Protein AF-0000000087752572 (afdb_homodimer)

Organism: NCBI:txid74557

Sequence (326 aa):
MGIEWETKTLSALSSIDAYKILQLRSTVFILEQNSVVLDPDGLDMLVSCLHIVGRNDQTRDVVAYARILGPGTKGKDQRVPLIGRVVVAKSARGTGLGRQVMKEAISACTHVYPGIGCQLGAQAYLEKFYNSLGFVRLAGTEPYDEHGIPHIDMKREDKKVTPMGIEWETKTLSALSSIDAYKILQLRSTVFILEQNSVVLDPDGLDMLVSCLHIVGRNDQTRDVVAYARILGPGTKGKDQRVPLIGRVVVAKSARGTGLGRQVMKEAISACTHVYPGIGCQLGAQAYLEKFYNSLGFVRLAGTEPYDEHGIPHIDMKREDKKVTP

Nearest PDB structures (foldseek):
  5z6n-assembly1_B  TM=9.516E-01  e=3.593E-16  Escherichia coli K-12
  1xeb-assembly1_A  TM=9.612E-01  e=3.384E-15  Pseudomonas aeruginosa
  1kuy-assembly1_A  TM=7.340E-01  e=4.898E-06  Ovis aries
  1qsm-assembly1_D  TM=6.973E-01  e=5.534E-05  Saccharomyces cerevisiae
  1b6b-assembly2_B  TM=6.115E-01  e=3.407E-05  Ovis aries

InterPro domains:
  IPR000182 GNAT domain [PF13673] (67-156)
  IPR000182 GNAT domain [PS51186] (8-159)
  IPR016181 Acyl-CoA N-acyltransferase [SSF55729] (3-157)

pLDDT: mean 94.54, std 8.34, range [42.75, 98.94]

Secondary structure (DSSP, 8-state):
--EEEEEE-GGGS-HHHHHHHHHHHIIIIIIITT----SS-SGGGSTTEEEEEEEETTT--EEEEEEEE-TTSS-TT--S-EEEEEEE-GGGTTTTHHHHHHHHHHHHHHHHSTTS-EEEEEEGGGHHHHHTTT-EEPTTPPPEEETTEEEEEEEE-------/--EEEEEE-GGGS-HHHHHHHHHHHIIIIIIITT----SS-SGGGSTTEEEEEEEETTT--EEEEEEEE-TTTT-TT--S-EEEEEEE-GGGTTTTHHHHHHHHHHHHHHHHSTTS-EEEEEEGGGHHHHHTTT-EEPTTPPPEEETTEEEEEEEE-------

Solvent-accessible surface area (backbone atoms only — not comparable to full-atom values): 17978 Å² total; per-residue (Å²): 140,55,72,45,77,46,76,39,38,44,77,75,36,50,17,57,53,45,46,42,52,52,29,51,47,37,47,44,58,20,46,71,61,66,34,70,61,65,78,71,70,66,58,62,70,36,85,55,17,36,38,36,40,28,20,33,64,85,80,64,43,67,39,33,35,33,35,35,38,30,55,42,67,92,32,85,83,36,77,40,30,33,49,41,78,70,46,61,36,79,92,50,57,94,69,57,49,66,59,51,52,48,50,53,47,51,50,48,39,46,70,77,40,64,81,61,21,37,31,33,75,37,52,53,91,46,47,68,61,44,38,76,71,57,30,39,71,46,83,94,63,67,71,42,76,54,95,87,38,54,26,33,53,28,35,28,75,50,79,77,77,70,129,140,54,74,46,77,48,77,37,38,42,77,76,37,50,16,58,52,45,45,44,51,50,30,50,47,37,47,45,58,20,48,72,60,68,34,72,62,68,78,71,70,66,58,60,71,36,86,57,16,38,38,38,40,29,21,33,66,85,80,63,42,66,38,32,34,33,35,34,37,31,55,43,67,91,33,86,82,36,77,40,30,34,47,41,78,68,47,60,35,76,93,49,58,93,70,55,49,66,60,50,49,49,50,53,48,50,51,47,39,45,71,77,42,65,79,61,22,36,31,33,75,37,51,52,92,47,48,66,64,44,38,75,72,57,31,41,72,45,83,94,62,65,73,41,76,55,95,88,38,54,24,33,54,28,35,28,76,49,79,77,79,70,130

Foldseek 3Di:
DDKDKDKDQPVPDDPVVVVLLVVQLCCVVCPVVVFDDDPPPVLSNDRQKMKIFIADPPVRHTFWIKIWRAAQSVHPPRGAIEIDSTGGHPVCPPVCVSVVSVVVVQVVRCVVPNFAWYKYKAQPVCQVVVVVVQKDFDPPWDWDDDRNTTITMITHGHPPPPD/DDKDKDKDQPVPDDPVVVVLLVVQLCCVVCPVVVFDDDPPPVLSNDRQKMKIFIADPPVRHTFWIKIWRAAQSVHPPRGAIEIDSTGGHPVCPPVCVSVVSVVVVQVVRCVVPNFAWYKYKAQPVCQVVVVVVQKDFDPPDDWDDDRNTTITMITHGHPPPPD

Structure (mmCIF, N/CA/C/O backbone):
data_AF-0000000087752572-model_v1
#
loop_
_entity.id
_entity.type
_entity.pdbx_description
1 polymer Acetyltransferase
#
loop_
_atom_site.group_PDB
_atom_site.id
_atom_site.type_symbol
_atom_site.label_atom_id
_atom_site.label_alt_id
_atom_site.label_comp_id
_atom_site.label_asym_id
_atom_site.label_entity_id
_atom_site.label_seq_id
_atom_site.pdbx_PDB_ins_code
_atom_site.Cartn_x
_atom_site.Cartn_y
_atom_site.Cartn_z
_atom_site.occupancy
_atom_site.B_iso_or_equiv
_atom_site.auth_seq_id
_atom_site.auth_comp_id
_atom_site.auth_asym_id
_atom_site.auth_atom_id
_atom_site.pdbx_PDB_model_num
ATOM 1 N N . MET A 1 1 ? -21.188 4.922 16.953 1 70.25 1 MET A N 1
ATOM 2 C CA . MET A 1 1 ? -19.953 4.449 16.344 1 70.25 1 MET A CA 1
ATOM 3 C C . MET A 1 1 ? -18.781 5.375 16.672 1 70.25 1 MET A C 1
ATOM 5 O O . MET A 1 1 ? -18.859 6.582 16.422 1 70.25 1 MET A O 1
ATOM 9 N N . GLY A 1 2 ? -17.844 4.738 17.531 1 91 2 GLY A N 1
ATOM 10 C CA . GLY A 1 2 ? -16.734 5.594 17.969 1 91 2 GLY A CA 1
ATOM 11 C C . GLY A 1 2 ? -15.453 5.344 17.203 1 91 2 GLY A C 1
ATOM 12 O O . GLY A 1 2 ? -15.375 4.418 16.391 1 91 2 GLY A O 1
ATOM 13 N N . ILE A 1 3 ? -14.57 6.289 17.172 1 96.56 3 ILE A N 1
ATOM 14 C CA . ILE A 1 3 ? -13.258 6.191 16.531 1 96.56 3 ILE A CA 1
ATOM 15 C C . ILE A 1 3 ? -12.172 6.055 17.594 1 96.56 3 ILE A C 1
ATOM 17 O O . ILE A 1 3 ? -12.164 6.801 18.578 1 96.56 3 ILE A O 1
ATOM 21 N N . GLU A 1 4 ? -11.383 5.043 17.469 1 97.56 4 GLU A N 1
ATOM 22 C CA . GLU A 1 4 ? -10.164 4.898 18.281 1 97.56 4 GLU A CA 1
ATOM 23 C C . GLU A 1 4 ? -8.953 5.449 17.531 1 97.56 4 GLU A C 1
ATOM 25 O O . GLU A 1 4 ? -8.688 5.062 16.391 1 97.56 4 GLU A O 1
ATOM 30 N N . TRP A 1 5 ? -8.219 6.336 18.219 1 98.06 5 TRP A N 1
ATOM 31 C CA . TRP A 1 5 ? -7.078 6.992 17.594 1 98.06 5 TRP A CA 1
ATOM 32 C C . TRP A 1 5 ? -5.766 6.418 18.109 1 98.06 5 TRP A C 1
ATOM 34 O O . TRP A 1 5 ? -5.633 6.141 19.297 1 98.06 5 TRP A O 1
ATOM 44 N N . GLU A 1 6 ? -4.859 6.242 17.25 1 97.75 6 GLU A N 1
ATOM 45 C CA . GLU A 1 6 ? -3.494 5.859 17.594 1 97.75 6 GLU A CA 1
ATOM 46 C C . GLU A 1 6 ? -2.475 6.645 16.781 1 97.75 6 GLU A C 1
ATOM 48 O O . GLU A 1 6 ? -2.709 6.934 15.602 1 97.75 6 GLU A O 1
ATOM 53 N N . THR A 1 7 ? -1.396 7.031 17.344 1 98.44 7 THR A N 1
ATOM 54 C CA . THR A 1 7 ? -0.241 7.648 16.703 1 98.44 7 THR A CA 1
ATOM 55 C C . THR A 1 7 ? 1.007 6.793 16.906 1 98.44 7 THR A C 1
ATOM 57 O O . THR A 1 7 ? 1.461 6.598 18.031 1 98.44 7 THR A O 1
ATOM 60 N N . LYS A 1 8 ? 1.558 6.262 15.836 1 98.56 8 LYS A N 1
ATOM 61 C CA . LYS A 1 8 ? 2.684 5.336 15.93 1 98.56 8 LYS A CA 1
ATOM 62 C C . LYS A 1 8 ? 3.639 5.52 14.75 1 98.56 8 LYS A C 1
ATOM 64 O O . LYS A 1 8 ? 3.27 6.098 13.727 1 98.56 8 LYS A O 1
ATOM 69 N N . THR A 1 9 ? 4.867 5.07 15.008 1 98.75 9 THR A N 1
ATOM 70 C CA . THR A 1 9 ? 5.715 4.801 13.852 1 98.75 9 THR A CA 1
ATOM 71 C C . THR A 1 9 ? 5.238 3.553 13.109 1 98.75 9 THR A C 1
ATOM 73 O O . THR A 1 9 ? 4.492 2.744 13.664 1 98.75 9 THR A O 1
ATOM 76 N N . LEU A 1 10 ? 5.645 3.426 11.805 1 98.75 10 LEU A N 1
ATOM 77 C CA . LEU A 1 10 ? 5.203 2.271 11.023 1 98.75 10 LEU A CA 1
ATOM 78 C C . LEU A 1 10 ? 5.625 0.97 11.695 1 98.75 10 LEU A C 1
ATOM 80 O O . LEU A 1 10 ? 4.836 0.026 11.781 1 98.75 10 LEU A O 1
ATOM 84 N N . SER A 1 11 ? 6.879 0.888 12.219 1 98.38 11 SER A N 1
ATOM 85 C CA . SER A 1 11 ? 7.41 -0.341 12.797 1 98.38 11 SER A CA 1
ATOM 86 C C . SER A 1 11 ? 6.641 -0.74 14.055 1 98.38 11 SER A C 1
ATOM 88 O O . SER A 1 11 ? 6.715 -1.889 14.492 1 98.38 11 SER A O 1
ATOM 90 N N . ALA A 1 12 ? 5.93 0.181 14.68 1 98.44 12 ALA A N 1
ATOM 91 C CA . ALA A 1 12 ? 5.172 -0.092 15.898 1 98.44 12 ALA A CA 1
ATOM 92 C C . ALA A 1 12 ? 3.744 -0.522 15.57 1 98.44 12 ALA A C 1
ATOM 94 O O . ALA A 1 12 ? 2.973 -0.867 16.469 1 98.44 12 ALA A O 1
ATOM 95 N N . LEU A 1 13 ? 3.361 -0.468 14.336 1 98.25 13 LEU A N 1
ATOM 96 C CA . LEU A 1 13 ? 2.059 -0.954 13.891 1 98.25 13 LEU A CA 1
ATOM 97 C C . LEU A 1 13 ? 2.129 -2.43 13.516 1 98.25 13 LEU A C 1
ATOM 99 O O . LEU A 1 13 ? 3.217 -2.965 13.289 1 98.25 13 LEU A O 1
ATOM 103 N N . SER A 1 14 ? 1.004 -3.082 13.539 1 97.38 14 SER A N 1
ATOM 104 C CA . SER A 1 14 ? 0.946 -4.438 13 1 97.38 14 SER A CA 1
ATOM 105 C C . SER A 1 14 ? 1.02 -4.43 11.477 1 97.38 14 SER A C 1
ATOM 107 O O . SER A 1 14 ? 0.761 -3.404 10.844 1 97.38 14 SER A O 1
ATOM 109 N N . SER A 1 15 ? 1.377 -5.578 10.867 1 98.38 15 SER A N 1
ATOM 110 C CA . SER A 1 15 ? 1.386 -5.703 9.414 1 98.38 15 SER A CA 1
ATOM 111 C C . SER A 1 15 ? -0.006 -5.48 8.828 1 98.38 15 SER A C 1
ATOM 113 O O . SER A 1 15 ? -0.149 -4.887 7.762 1 98.38 15 SER A O 1
ATOM 115 N N . ILE A 1 16 ? -0.996 -5.898 9.555 1 97.75 16 ILE A N 1
ATOM 116 C CA . ILE A 1 16 ? -2.375 -5.723 9.109 1 97.75 16 ILE A CA 1
ATOM 117 C C . ILE A 1 16 ? -2.734 -4.242 9.109 1 97.75 16 ILE A C 1
ATOM 119 O O . ILE A 1 16 ? -3.355 -3.744 8.172 1 97.75 16 ILE A O 1
ATOM 123 N N . ASP A 1 17 ? -2.303 -3.516 10.109 1 97.44 17 ASP A N 1
ATOM 124 C CA . ASP A 1 17 ? -2.543 -2.076 10.156 1 97.44 17 ASP A CA 1
ATOM 125 C C . ASP A 1 17 ? -1.842 -1.366 9 1 97.44 17 ASP A C 1
ATOM 127 O O . ASP A 1 17 ? -2.43 -0.502 8.352 1 97.44 17 ASP A O 1
ATOM 131 N N . ALA A 1 18 ? -0.579 -1.738 8.836 1 98.44 18 ALA A N 1
ATOM 132 C CA . ALA A 1 18 ? 0.167 -1.153 7.727 1 98.44 18 ALA A CA 1
ATOM 133 C C . ALA A 1 18 ? -0.549 -1.39 6.398 1 98.44 18 ALA A C 1
ATOM 135 O O . ALA A 1 18 ? -0.674 -0.474 5.582 1 98.44 18 ALA A O 1
ATOM 136 N N . TYR A 1 19 ? -1.064 -2.574 6.219 1 98.69 19 TYR A N 1
ATOM 137 C CA . TYR A 1 19 ? -1.786 -2.928 5 1 98.69 19 TYR A CA 1
ATOM 138 C C . TYR A 1 19 ? -3.064 -2.109 4.867 1 98.69 19 TYR A C 1
ATOM 140 O O . TYR A 1 19 ? -3.334 -1.536 3.807 1 98.69 19 TYR A O 1
ATOM 148 N N . LYS A 1 20 ? -3.846 -2.008 5.922 1 98.44 20 LYS A N 1
ATOM 149 C CA . LYS A 1 20 ? -5.129 -1.315 5.879 1 98.44 20 LYS A CA 1
ATOM 150 C C . LYS A 1 20 ? -4.941 0.175 5.609 1 98.44 20 LYS A C 1
ATOM 152 O O . LYS A 1 20 ? -5.758 0.795 4.926 1 98.44 20 LYS A O 1
ATOM 157 N N . ILE A 1 21 ? -3.891 0.72 6.172 1 98.69 21 ILE A N 1
ATOM 158 C CA . ILE A 1 21 ? -3.566 2.121 5.93 1 98.69 21 ILE A CA 1
ATOM 159 C C . ILE A 1 21 ? -3.285 2.34 4.445 1 98.69 21 ILE A C 1
ATOM 161 O O . ILE A 1 21 ? -3.863 3.236 3.824 1 98.69 21 ILE A O 1
ATOM 165 N N . LEU A 1 22 ? -2.451 1.496 3.879 1 98.81 22 LEU A N 1
ATOM 166 C CA . LEU A 1 22 ? -2.084 1.649 2.475 1 98.81 22 LEU A CA 1
ATOM 167 C C . LEU A 1 22 ? -3.264 1.323 1.564 1 98.81 22 LEU A C 1
ATOM 169 O O . LEU A 1 22 ? -3.41 1.918 0.494 1 98.81 22 LEU A O 1
ATOM 173 N N . GLN A 1 23 ? -4.129 0.4 2.002 1 98.62 23 GLN A N 1
ATOM 174 C CA . GLN A 1 23 ? -5.352 0.105 1.257 1 98.62 23 GLN A CA 1
ATOM 175 C C . GLN A 1 23 ? -6.266 1.325 1.194 1 98.62 23 GLN A C 1
ATOM 177 O O . GLN A 1 23 ? -6.777 1.669 0.128 1 98.62 23 GLN A O 1
ATOM 182 N N . LEU A 1 24 ? -6.473 1.973 2.316 1 98.69 24 LEU A N 1
ATOM 183 C CA . LEU A 1 24 ? -7.293 3.176 2.355 1 98.69 24 LEU A CA 1
ATOM 184 C C . LEU A 1 24 ? -6.699 4.273 1.479 1 98.69 24 LEU A C 1
ATOM 186 O O . LEU A 1 24 ? -7.414 4.906 0.699 1 98.69 24 LEU A O 1
ATOM 190 N N . ARG A 1 25 ? -5.375 4.508 1.601 1 98.69 25 ARG A N 1
ATOM 191 C CA . ARG A 1 25 ? -4.703 5.52 0.795 1 98.69 25 ARG A CA 1
ATOM 192 C C . ARG A 1 25 ? -4.824 5.207 -0.693 1 98.69 25 ARG A C 1
ATOM 194 O O . ARG A 1 25 ? -5.113 6.098 -1.497 1 98.69 25 ARG A O 1
ATOM 201 N N . SER A 1 26 ? -4.621 3.965 -1.059 1 98.44 26 SER A N 1
ATOM 202 C CA . SER A 1 26 ? -4.742 3.572 -2.459 1 98.44 26 SER A CA 1
ATOM 203 C C . SER A 1 26 ? -6.16 3.789 -2.973 1 98.44 26 SER A C 1
ATOM 205 O O . SER A 1 26 ? -6.355 4.227 -4.109 1 98.44 26 SER A O 1
ATOM 207 N N . THR A 1 27 ? -7.141 3.449 -2.188 1 98.31 27 THR A N 1
ATOM 208 C CA . THR A 1 27 ? -8.539 3.637 -2.562 1 98.31 27 THR A CA 1
ATOM 209 C C . THR A 1 27 ? -8.812 5.094 -2.914 1 98.31 27 THR A C 1
ATOM 211 O O . THR A 1 27 ? -9.5 5.383 -3.898 1 98.31 27 THR A O 1
ATOM 214 N N . VAL A 1 28 ? -8.25 5.98 -2.189 1 97.06 28 VAL A N 1
ATOM 215 C CA . VAL A 1 28 ? -8.57 7.391 -2.346 1 97.06 28 VAL A CA 1
ATOM 216 C C . VAL A 1 28 ? -7.602 8.039 -3.334 1 97.06 28 VAL A C 1
ATOM 218 O O . VAL A 1 28 ? -8.023 8.617 -4.34 1 97.06 28 VAL A O 1
ATOM 221 N N . PHE A 1 29 ? -6.277 7.883 -3.127 1 95.62 29 PHE A N 1
ATOM 222 C CA . PHE A 1 29 ? -5.285 8.625 -3.891 1 95.62 29 PHE A CA 1
ATOM 223 C C . PHE A 1 29 ? -5.109 8.031 -5.281 1 95.62 29 PHE A C 1
ATOM 225 O O . PHE A 1 29 ? -4.781 8.742 -6.23 1 95.62 29 PHE A O 1
ATOM 232 N N . ILE A 1 30 ? -5.34 6.734 -5.43 1 96.5 30 ILE A N 1
ATOM 233 C CA . ILE A 1 30 ? -5.16 6.094 -6.73 1 96.5 30 ILE A CA 1
ATOM 234 C C . ILE A 1 30 ? -6.512 5.969 -7.434 1 96.5 30 ILE A C 1
ATOM 236 O O . ILE A 1 30 ? -6.73 6.574 -8.484 1 96.5 30 ILE A O 1
ATOM 240 N N . LEU A 1 31 ? -7.465 5.324 -6.812 1 96.12 31 LEU A N 1
ATOM 241 C CA . LEU A 1 31 ? -8.711 4.988 -7.492 1 96.12 31 LEU A CA 1
ATOM 242 C C . LEU A 1 31 ? -9.625 6.211 -7.586 1 96.12 31 LEU A C 1
ATOM 244 O O . LEU A 1 31 ? -9.938 6.664 -8.688 1 96.12 31 LEU A O 1
ATOM 248 N N . GLU A 1 32 ? -10.016 6.734 -6.449 1 95.25 32 GLU A N 1
ATOM 249 C CA . GLU A 1 32 ? -10.984 7.828 -6.438 1 95.25 32 GLU A CA 1
ATOM 250 C C . GLU A 1 32 ? -10.43 9.055 -7.152 1 95.25 32 GLU A C 1
ATOM 252 O O . GLU A 1 32 ? -11.164 9.734 -7.879 1 95.25 32 GLU A O 1
ATOM 257 N N . GLN A 1 33 ? -9.18 9.367 -7.027 1 91.94 33 GLN A N 1
ATOM 258 C CA . GLN A 1 33 ? -8.578 10.562 -7.613 1 91.94 33 GLN A CA 1
ATOM 259 C C . GLN A 1 33 ? -8.023 10.273 -9.008 1 91.94 33 GLN A C 1
ATOM 261 O O . GLN A 1 33 ? -7.5 11.164 -9.672 1 91.94 33 GLN A O 1
ATOM 266 N N . ASN A 1 34 ? -8.141 9.008 -9.438 1 92.81 34 ASN A N 1
ATOM 267 C CA . ASN A 1 34 ? -7.695 8.602 -10.766 1 92.81 34 ASN A CA 1
ATOM 268 C C . ASN A 1 34 ? -6.285 9.102 -11.062 1 92.81 34 ASN A C 1
ATOM 270 O O . ASN A 1 34 ? -6.059 9.766 -12.07 1 92.81 34 ASN A O 1
ATOM 274 N N . SER A 1 35 ? -5.348 8.734 -10.195 1 92.94 35 SER A N 1
ATOM 275 C CA . SER A 1 35 ? -3.986 9.25 -10.273 1 92.94 35 SER A CA 1
ATOM 276 C C . SER A 1 35 ? -2.967 8.109 -10.289 1 92.94 35 SER A C 1
ATOM 278 O O . SER A 1 35 ? -3.121 7.121 -9.57 1 92.94 35 SER A O 1
ATOM 280 N N . VAL A 1 36 ? -1.957 8.258 -11.133 1 94.75 36 VAL A N 1
ATOM 281 C CA . VAL A 1 36 ? -0.812 7.355 -11.188 1 94.75 36 VAL A CA 1
ATOM 282 C C . VAL A 1 36 ? 0.366 7.965 -10.43 1 94.75 36 VAL A C 1
ATOM 284 O O . VAL A 1 36 ? 1.104 8.789 -10.977 1 94.75 36 VAL A O 1
ATOM 287 N N . VAL A 1 37 ? 0.503 7.57 -9.203 1 94.75 37 VAL A N 1
ATOM 288 C CA . VAL A 1 37 ? 1.557 8.094 -8.336 1 94.75 37 VAL A CA 1
ATOM 289 C C . VAL A 1 37 ? 2.059 6.984 -7.41 1 94.75 37 VAL A C 1
ATOM 291 O O . VAL A 1 37 ? 1.343 6.016 -7.145 1 94.75 37 VAL A O 1
ATOM 294 N N . LEU A 1 38 ? 3.266 7.098 -6.992 1 96.88 38 LEU A N 1
ATOM 295 C CA . LEU A 1 38 ? 3.795 6.199 -5.969 1 96.88 38 LEU A CA 1
ATOM 296 C C . LEU A 1 38 ? 3.455 6.703 -4.57 1 96.88 38 LEU A C 1
ATOM 298 O O . LEU A 1 38 ? 4.27 7.371 -3.932 1 96.88 38 LEU A O 1
ATOM 302 N N . ASP A 1 39 ? 2.352 6.266 -4.074 1 97.19 39 ASP A N 1
ATOM 303 C CA . ASP A 1 39 ? 1.93 6.699 -2.746 1 97.19 39 ASP A CA 1
ATOM 304 C C . ASP A 1 39 ? 2.865 6.16 -1.667 1 97.19 39 ASP A C 1
ATOM 306 O O . ASP A 1 39 ? 3.35 6.914 -0.822 1 97.19 39 ASP A O 1
ATOM 310 N N . PRO A 1 40 ? 3.127 4.812 -1.57 1 98.25 40 PRO A N 1
ATOM 311 C CA . PRO A 1 40 ? 4.172 4.387 -0.637 1 98.25 40 PRO A CA 1
ATOM 312 C C . PRO A 1 40 ? 5.566 4.836 -1.068 1 98.25 40 PRO A C 1
ATOM 314 O O . PRO A 1 40 ? 6.324 4.043 -1.638 1 98.25 40 PRO A O 1
ATOM 317 N N . ASP A 1 41 ? 5.969 5.977 -0.721 1 97.56 41 ASP A N 1
ATOM 318 C CA . ASP A 1 41 ? 7.133 6.676 -1.257 1 97.56 41 ASP A CA 1
ATOM 319 C C . ASP A 1 41 ? 8.391 6.34 -0.458 1 97.56 41 ASP A C 1
ATOM 321 O O . ASP A 1 41 ? 9.461 6.891 -0.718 1 97.56 41 ASP A O 1
ATOM 325 N N . GLY A 1 42 ? 8.305 5.531 0.476 1 97.75 42 GLY A N 1
ATOM 326 C CA . GLY A 1 42 ? 9.453 5.086 1.254 1 97.75 42 GLY A CA 1
ATOM 327 C C . GLY A 1 42 ? 9.617 5.844 2.557 1 97.75 42 GLY A C 1
ATOM 328 O O . GLY A 1 42 ? 10.312 5.383 3.465 1 97.75 42 GLY A O 1
ATOM 329 N N . LEU A 1 43 ? 8.992 6.996 2.693 1 98.19 43 LEU A N 1
ATOM 330 C CA . LEU A 1 43 ? 9.195 7.848 3.863 1 98.19 43 LEU A CA 1
ATOM 331 C C . LEU A 1 43 ? 8.406 7.316 5.062 1 98.19 43 LEU A C 1
ATOM 333 O O . LEU A 1 43 ? 8.742 7.625 6.207 1 98.19 43 LEU A O 1
ATOM 337 N N . ASP A 1 44 ? 7.387 6.488 4.824 1 98.69 44 ASP A N 1
ATOM 338 C CA . ASP A 1 44 ? 6.531 5.957 5.883 1 98.69 44 ASP A CA 1
ATOM 339 C C . ASP A 1 44 ? 7.34 5.145 6.887 1 98.69 44 ASP A C 1
ATOM 341 O O . ASP A 1 44 ? 6.945 5.008 8.047 1 98.69 44 ASP A O 1
ATOM 345 N N . MET A 1 45 ? 8.422 4.582 6.43 1 98.06 45 MET A N 1
ATOM 346 C CA . MET A 1 45 ? 9.156 3.631 7.258 1 98.06 45 MET A CA 1
ATOM 347 C C . MET A 1 45 ? 10.133 4.352 8.188 1 98.06 45 MET A C 1
ATOM 349 O O . MET A 1 45 ? 10.711 3.736 9.086 1 98.06 45 MET A O 1
ATOM 353 N N . LEU A 1 46 ? 10.336 5.605 7.965 1 97.81 46 LEU A N 1
ATOM 354 C CA . LEU A 1 46 ? 11.297 6.359 8.758 1 97.81 46 LEU A CA 1
ATOM 355 C C . LEU A 1 46 ? 10.781 6.582 10.18 1 97.81 46 LEU A C 1
ATOM 357 O O . LEU A 1 46 ? 9.578 6.758 10.383 1 97.81 46 LEU A O 1
ATOM 361 N N . VAL A 1 47 ? 11.711 6.664 11.148 1 96.62 47 VAL A N 1
ATOM 362 C CA . VAL A 1 47 ? 11.352 6.887 12.547 1 96.62 47 VAL A CA 1
ATOM 363 C C . VAL A 1 47 ? 10.82 8.305 12.727 1 96.62 47 VAL A C 1
ATOM 365 O O . VAL A 1 47 ? 10.109 8.586 13.695 1 96.62 47 VAL A O 1
ATOM 368 N N . SER A 1 48 ? 11.156 9.227 11.797 1 97.31 48 SER A N 1
ATOM 369 C CA . SER A 1 48 ? 10.688 10.609 11.844 1 97.31 48 SER A CA 1
ATOM 370 C C . SER A 1 48 ? 9.266 10.734 11.297 1 97.31 48 SER A C 1
ATOM 372 O O . SER A 1 48 ? 8.68 11.812 11.336 1 97.31 48 SER A O 1
ATOM 374 N N . CYS A 1 49 ? 8.742 9.641 10.82 1 98.69 49 CYS A N 1
ATOM 375 C CA . CYS A 1 49 ? 7.391 9.625 10.281 1 98.69 49 CYS A CA 1
ATOM 376 C C . CYS A 1 49 ? 6.406 9.047 11.289 1 98.69 49 CYS A C 1
ATOM 378 O O . CYS A 1 49 ? 6.602 7.941 11.789 1 98.69 49 CYS A O 1
ATOM 380 N N . LEU A 1 50 ? 5.391 9.812 11.578 1 98.81 50 LEU A N 1
ATOM 381 C CA . LEU A 1 50 ? 4.32 9.344 12.453 1 98.81 50 LEU A CA 1
ATOM 382 C C . LEU A 1 50 ? 3.039 9.102 11.664 1 98.81 50 LEU A C 1
ATOM 384 O O . LEU A 1 50 ? 2.725 9.859 10.742 1 98.81 50 LEU A O 1
ATOM 388 N N . HIS A 1 51 ? 2.371 8.117 12.008 1 98.94 51 HIS A N 1
ATOM 389 C CA . HIS A 1 51 ? 1.103 7.738 11.391 1 98.94 51 HIS A CA 1
ATOM 390 C C . HIS A 1 51 ? -0.058 7.93 12.367 1 98.94 51 HIS A C 1
ATOM 392 O O . HIS A 1 51 ? -0.082 7.316 13.438 1 98.94 51 HIS A O 1
ATOM 398 N N . ILE A 1 52 ? -0.955 8.805 12.039 1 98.88 52 ILE A N 1
ATOM 399 C CA . ILE A 1 52 ? -2.201 9.008 12.773 1 98.88 52 ILE A CA 1
ATOM 400 C C . ILE A 1 52 ? -3.285 8.094 12.195 1 98.88 52 ILE A C 1
ATOM 402 O O . ILE A 1 52 ? -3.695 8.25 11.047 1 98.88 52 ILE A O 1
ATOM 406 N N . VAL A 1 53 ? -3.762 7.188 13.023 1 98.81 53 VAL A N 1
ATOM 407 C CA . VAL A 1 53 ? -4.688 6.176 12.531 1 98.81 53 VAL A CA 1
ATOM 408 C C . VAL A 1 53 ? -6 6.25 13.305 1 98.81 53 VAL A C 1
ATOM 410 O O . VAL A 1 53 ? -6 6.18 14.539 1 98.81 53 VAL A O 1
ATOM 413 N N . GLY A 1 54 ? -7.07 6.488 12.609 1 98.5 54 GLY A N 1
ATOM 414 C CA . GLY A 1 54 ? -8.406 6.391 13.172 1 98.5 54 GLY A CA 1
ATOM 415 C C . GLY A 1 54 ? -9.141 5.125 12.75 1 98.5 54 GLY A C 1
ATOM 416 O O . GLY A 1 54 ? -9.391 4.914 11.562 1 98.5 54 GLY A O 1
ATOM 417 N N . ARG A 1 55 ? -9.516 4.27 13.75 1 97.5 55 ARG A N 1
ATOM 418 C CA . ARG A 1 55 ? -10.203 3.014 13.484 1 97.5 55 ARG A CA 1
ATOM 419 C C . ARG A 1 55 ? -11.633 3.055 14.016 1 97.5 55 ARG A C 1
ATOM 421 O O . ARG A 1 55 ? -11.891 3.588 15.094 1 97.5 55 ARG A O 1
ATOM 428 N N . ASN A 1 56 ? -12.5 2.508 13.109 1 95.69 56 ASN A N 1
ATOM 429 C CA . ASN A 1 56 ? -13.844 2.246 13.633 1 95.69 56 ASN A CA 1
ATOM 430 C C . ASN A 1 56 ? -13.812 1.28 14.812 1 95.69 56 ASN A C 1
ATOM 432 O O . ASN A 1 56 ? -13.258 0.182 14.703 1 95.69 56 ASN A O 1
ATOM 436 N N . ASP A 1 57 ? -14.398 1.656 15.953 1 93.19 57 ASP A N 1
ATOM 437 C CA . ASP A 1 57 ? -14.25 0.88 17.172 1 93.19 57 ASP A CA 1
ATOM 438 C C . ASP A 1 57 ? -15.016 -0.441 17.078 1 93.19 57 ASP A C 1
ATOM 440 O O . ASP A 1 57 ? -14.734 -1.378 17.844 1 93.19 57 ASP A O 1
ATOM 444 N N . GLN A 1 58 ? -15.938 -0.587 16.203 1 92.75 58 GLN A N 1
ATOM 445 C CA . GLN A 1 58 ? -16.734 -1.802 16.062 1 92.75 58 GLN A CA 1
ATOM 446 C C . GLN A 1 58 ? -16.125 -2.74 15.023 1 92.75 58 GLN A C 1
ATOM 448 O O . GLN A 1 58 ? -15.93 -3.93 15.289 1 92.75 58 GLN A O 1
ATOM 453 N N . THR A 1 59 ? -15.742 -2.227 13.859 1 90.69 59 THR A N 1
ATOM 454 C CA . THR A 1 59 ? -15.273 -3.059 12.758 1 90.69 59 THR A CA 1
ATOM 455 C C . THR A 1 59 ? -13.75 -3.158 12.758 1 90.69 59 THR A C 1
ATOM 457 O O . THR A 1 59 ? -13.18 -4.027 12.102 1 90.69 59 THR A O 1
ATOM 460 N N . ARG A 1 60 ? -13.078 -2.219 13.43 1 91.31 60 ARG A N 1
ATOM 461 C CA . ARG A 1 60 ? -11.625 -2.143 13.523 1 91.31 60 ARG A CA 1
ATOM 462 C C . ARG A 1 60 ? -11.016 -1.738 12.188 1 91.31 60 ARG A C 1
ATOM 464 O O . ARG A 1 60 ? -9.789 -1.771 12.023 1 91.31 60 ARG A O 1
ATOM 471 N N . ASP A 1 61 ? -11.852 -1.303 11.297 1 94.44 61 ASP A N 1
ATOM 472 C CA . ASP A 1 61 ? -11.375 -0.797 10.008 1 94.44 61 ASP A CA 1
ATOM 473 C C . ASP A 1 61 ? -10.727 0.575 10.172 1 94.44 61 ASP A C 1
ATOM 475 O O . ASP A 1 61 ? -11.172 1.389 10.984 1 94.44 61 ASP A O 1
ATOM 479 N N . VAL A 1 62 ? -9.664 0.764 9.43 1 98 62 VAL A N 1
ATOM 480 C CA . VAL A 1 62 ? -9.086 2.102 9.359 1 98 62 VAL A CA 1
ATOM 481 C C . VAL A 1 62 ? -9.984 3.016 8.539 1 98 62 VAL A C 1
ATOM 483 O O . VAL A 1 62 ? -10.219 2.766 7.352 1 98 62 VAL A O 1
ATOM 486 N N . VAL A 1 63 ? -10.492 4.098 9.133 1 98.06 63 VAL A N 1
ATOM 487 C CA . VAL A 1 63 ? -11.469 4.926 8.438 1 98.06 63 VAL A CA 1
ATOM 488 C C . VAL A 1 63 ? -10.922 6.344 8.273 1 98.06 63 VAL A C 1
ATOM 490 O O . VAL A 1 63 ? -11.469 7.141 7.508 1 98.06 63 VAL A O 1
ATOM 493 N N . ALA A 1 64 ? -9.859 6.672 8.938 1 98.62 64 ALA A N 1
ATOM 494 C CA . ALA A 1 64 ? -9.18 7.957 8.805 1 98.62 64 ALA A CA 1
ATOM 495 C C . ALA A 1 64 ? -7.676 7.805 9.023 1 98.62 64 ALA A C 1
ATOM 497 O O . ALA A 1 64 ? -7.238 6.961 9.812 1 98.62 64 ALA A O 1
ATOM 498 N N . TYR A 1 65 ? -6.945 8.617 8.352 1 98.88 65 TYR A N 1
ATOM 499 C CA . TYR A 1 65 ? -5.492 8.523 8.438 1 98.88 65 TYR A CA 1
ATOM 500 C C . TYR A 1 65 ? -4.836 9.844 8.062 1 98.88 65 TYR A C 1
ATOM 502 O O . TYR A 1 65 ? -5.355 10.586 7.227 1 98.88 65 TYR A O 1
ATOM 510 N N . ALA A 1 66 ? -3.711 10.148 8.648 1 98.88 66 ALA A N 1
ATOM 511 C CA . ALA A 1 66 ? -2.795 11.203 8.234 1 98.88 66 ALA A CA 1
ATOM 512 C C . ALA A 1 66 ? -1.346 10.812 8.508 1 98.88 66 ALA A C 1
ATOM 514 O O . ALA A 1 66 ? -1.073 10 9.391 1 98.88 66 ALA A O 1
ATOM 515 N N . ARG A 1 67 ? -0.478 11.375 7.785 1 98.94 67 ARG A N 1
ATOM 516 C CA . ARG A 1 67 ? 0.956 11.164 7.957 1 98.94 67 ARG A CA 1
ATOM 517 C C . ARG A 1 67 ? 1.647 12.438 8.414 1 98.94 67 ARG A C 1
ATOM 519 O O . ARG A 1 67 ? 1.364 13.523 7.902 1 98.94 67 ARG A O 1
ATOM 526 N N . ILE A 1 68 ? 2.516 12.336 9.383 1 98.88 68 ILE A N 1
ATOM 527 C CA . ILE A 1 68 ? 3.359 13.453 9.805 1 98.88 68 ILE A CA 1
ATOM 528 C C . ILE A 1 68 ? 4.816 13.148 9.469 1 98.88 68 ILE A C 1
ATOM 530 O O . ILE A 1 68 ? 5.352 12.109 9.883 1 98.88 68 ILE A O 1
ATOM 534 N N . LEU A 1 69 ? 5.422 13.977 8.695 1 98.81 69 LEU A N 1
ATOM 535 C CA . LEU A 1 69 ? 6.859 13.922 8.461 1 98.81 69 LEU A CA 1
ATOM 536 C C . LEU A 1 69 ? 7.59 14.938 9.336 1 98.81 69 LEU A C 1
ATOM 538 O O . LEU A 1 69 ? 7.434 16.141 9.156 1 98.81 69 LEU A O 1
ATOM 542 N N . GLY A 1 70 ? 8.375 14.43 10.258 1 98.5 70 GLY A N 1
ATOM 543 C CA . GLY A 1 70 ? 9.086 15.305 11.164 1 98.5 70 GLY A CA 1
ATOM 544 C C . GLY A 1 70 ? 10.133 16.156 10.477 1 98.5 70 GLY A C 1
ATOM 545 O O . GLY A 1 70 ? 10.5 15.898 9.328 1 98.5 70 GLY A O 1
ATOM 546 N N . PRO A 1 71 ? 10.586 17.203 11.234 1 97.94 71 PRO A N 1
ATOM 547 C CA . PRO A 1 71 ? 11.625 18.062 10.672 1 97.94 71 PRO A CA 1
ATOM 548 C C . PRO A 1 71 ? 12.82 17.281 10.133 1 97.94 71 PRO A C 1
ATOM 550 O O . PRO A 1 71 ? 13.219 16.281 10.719 1 97.94 71 PRO A O 1
ATOM 553 N N . GLY A 1 72 ? 13.305 17.719 8.953 1 97.19 72 GLY A N 1
ATOM 554 C CA . GLY A 1 72 ? 14.492 17.125 8.367 1 97.19 72 GLY A CA 1
ATOM 555 C C . GLY A 1 72 ? 14.195 15.922 7.504 1 97.19 72 GLY A C 1
ATOM 556 O O . GLY A 1 72 ? 15.086 15.398 6.828 1 97.19 72 GLY A O 1
ATOM 557 N N . THR A 1 73 ? 12.922 15.43 7.504 1 97.31 73 THR A N 1
ATOM 558 C CA . THR A 1 73 ? 12.562 14.219 6.77 1 97.31 73 THR A CA 1
ATOM 559 C C . THR A 1 73 ? 12.719 14.43 5.266 1 97.31 73 THR A C 1
ATOM 561 O O . THR A 1 73 ? 13.25 13.57 4.566 1 97.31 73 THR A O 1
ATOM 564 N N . LYS A 1 74 ? 12.273 15.547 4.734 1 95.62 74 LYS A N 1
ATOM 565 C CA . LYS A 1 74 ? 12.328 15.828 3.303 1 95.62 74 LYS A CA 1
ATOM 566 C C . LYS A 1 74 ? 13.625 16.547 2.936 1 95.62 74 LYS A C 1
ATOM 568 O O . LYS A 1 74 ? 13.828 16.922 1.777 1 95.62 74 LYS A O 1
ATOM 573 N N . GLY A 1 75 ? 14.445 16.766 3.867 1 94.06 75 GLY A N 1
ATOM 574 C CA . GLY A 1 75 ? 15.703 17.469 3.658 1 94.06 75 GLY A CA 1
ATOM 575 C C . GLY A 1 75 ? 16.047 18.406 4.789 1 94.06 75 GLY A C 1
ATOM 576 O O . GLY A 1 75 ? 15.203 18.703 5.648 1 94.06 75 GLY A O 1
ATOM 577 N N . LYS A 1 76 ? 17.203 18.938 4.703 1 93.12 76 LYS A N 1
ATOM 578 C CA . LYS A 1 76 ? 17.734 19.766 5.785 1 93.12 76 LYS A CA 1
ATOM 579 C C . LYS A 1 76 ? 16.953 21.062 5.941 1 93.12 76 LYS A C 1
ATOM 581 O O . LYS A 1 76 ? 16.891 21.625 7.031 1 93.12 76 LYS A O 1
ATOM 586 N N . ASP A 1 77 ? 16.281 21.469 4.926 1 93.5 77 ASP A N 1
ATOM 587 C CA . ASP A 1 77 ? 15.594 22.75 4.934 1 93.5 77 ASP A CA 1
ATOM 588 C C . ASP A 1 77 ? 14.203 22.625 5.543 1 93.5 77 ASP A C 1
ATOM 590 O O . ASP A 1 77 ? 13.562 23.625 5.871 1 93.5 77 ASP A O 1
ATOM 594 N N . GLN A 1 78 ? 13.695 21.422 5.727 1 95.81 78 GLN A N 1
ATOM 595 C CA . GLN A 1 78 ? 12.391 21.234 6.363 1 95.81 78 GLN A CA 1
ATOM 596 C C . GLN A 1 78 ? 12.492 21.406 7.875 1 95.81 78 GLN A C 1
ATOM 598 O O . GLN A 1 78 ? 12.906 20.5 8.586 1 95.81 78 GLN A O 1
ATOM 603 N N . ARG A 1 79 ? 12.047 22.484 8.375 1 95.5 79 ARG A N 1
ATOM 604 C CA . ARG A 1 79 ? 12.273 22.844 9.773 1 95.5 79 ARG A CA 1
ATOM 605 C C . ARG A 1 79 ? 11.055 22.531 10.625 1 95.5 79 ARG A C 1
ATOM 607 O O . ARG A 1 79 ? 11.141 22.531 11.859 1 95.5 79 ARG A O 1
ATOM 614 N N . VAL A 1 80 ? 9.953 22.328 10.031 1 97.44 80 VAL A N 1
ATOM 615 C CA . VAL A 1 80 ? 8.719 22.047 10.766 1 97.44 80 VAL A CA 1
ATOM 616 C C . VAL A 1 80 ? 8.102 20.75 10.273 1 97.44 80 VAL A C 1
ATOM 618 O O . VAL A 1 80 ? 8.367 20.312 9.156 1 97.44 80 VAL A O 1
ATOM 621 N N . PRO A 1 81 ? 7.344 20.078 11.133 1 98.56 81 PRO A N 1
ATOM 622 C CA . PRO A 1 81 ? 6.66 18.875 10.656 1 98.56 81 PRO A CA 1
ATOM 623 C C . PRO A 1 81 ? 5.656 19.172 9.547 1 98.56 81 PRO A C 1
ATOM 625 O O . PRO A 1 81 ? 5.047 20.25 9.531 1 98.56 81 PRO A O 1
ATOM 628 N N . LEU A 1 82 ? 5.566 18.219 8.648 1 98.5 82 LEU A N 1
ATOM 629 C CA . LEU A 1 82 ? 4.625 18.297 7.543 1 98.5 82 LEU A CA 1
ATOM 630 C C . LEU A 1 82 ? 3.5 17.281 7.715 1 98.5 82 LEU A C 1
ATOM 632 O O . LEU A 1 82 ? 3.758 16.109 7.961 1 98.5 82 LEU A O 1
ATOM 636 N N . ILE A 1 83 ? 2.275 17.75 7.691 1 98.69 83 ILE A N 1
ATOM 637 C CA . ILE A 1 83 ? 1.115 16.859 7.684 1 98.69 83 ILE A CA 1
ATOM 638 C C . ILE A 1 83 ? 0.683 16.594 6.246 1 98.69 83 ILE A C 1
ATOM 640 O O . ILE A 1 83 ? 0.603 17.516 5.43 1 98.69 83 ILE A O 1
ATOM 644 N N . GLY A 1 84 ? 0.513 15.383 5.941 1 98 84 GLY A N 1
ATOM 645 C CA . GLY A 1 84 ? 0.062 15.016 4.609 1 98 84 GLY A CA 1
ATOM 646 C C . GLY A 1 84 ? -0.653 13.68 4.566 1 98 84 GLY A C 1
ATOM 647 O O . GLY A 1 84 ? -0.913 13.078 5.609 1 98 84 GLY A O 1
ATOM 648 N N . ARG A 1 85 ? -1.101 13.328 3.352 1 97.81 85 ARG A N 1
ATOM 649 C CA . ARG A 1 85 ? -1.803 12.07 3.102 1 97.81 85 ARG A CA 1
ATOM 650 C C . ARG A 1 85 ? -3.014 11.93 4.02 1 97.81 85 ARG A C 1
ATOM 652 O O . ARG A 1 85 ? -3.225 10.875 4.617 1 97.81 85 ARG A O 1
ATOM 659 N N . VAL A 1 86 ? -3.613 13.062 4.195 1 98.19 86 VAL A N 1
ATOM 660 C CA . VAL A 1 86 ? -4.84 13.078 4.984 1 98.19 86 VAL A CA 1
ATOM 661 C C . VAL A 1 86 ? -5.965 12.398 4.203 1 98.19 86 VAL A C 1
ATOM 663 O O . VAL A 1 86 ? -6.281 12.805 3.082 1 98.19 86 VAL A O 1
ATOM 666 N N . VAL A 1 87 ? -6.559 11.367 4.805 1 98.12 87 VAL A N 1
ATOM 667 C CA . VAL A 1 87 ? -7.574 10.625 4.062 1 98.12 87 VAL A CA 1
ATOM 668 C C . VAL A 1 87 ? -8.648 10.125 5.02 1 98.12 87 VAL A C 1
ATOM 670 O O . VAL A 1 87 ? -8.352 9.734 6.152 1 98.12 87 VAL A O 1
ATOM 673 N N . VAL A 1 88 ? -9.867 10.227 4.605 1 98 88 VAL A N 1
ATOM 674 C CA . VAL A 1 88 ? -11.031 9.672 5.285 1 98 88 VAL A CA 1
ATOM 675 C C . VAL A 1 88 ? -11.781 8.734 4.344 1 98 88 VAL A C 1
ATOM 677 O O . VAL A 1 88 ? -12 9.062 3.176 1 98 88 VAL A O 1
ATOM 680 N N . ALA A 1 89 ? -12.117 7.547 4.844 1 97.94 89 ALA A N 1
ATOM 681 C CA . ALA A 1 89 ? -12.875 6.578 4.051 1 97.94 89 ALA A CA 1
ATOM 682 C C . ALA A 1 89 ? -14.203 7.176 3.578 1 97.94 89 ALA A C 1
ATOM 684 O O . ALA A 1 89 ? -14.852 7.922 4.312 1 97.94 89 ALA A O 1
ATOM 685 N N . LYS A 1 90 ? -14.58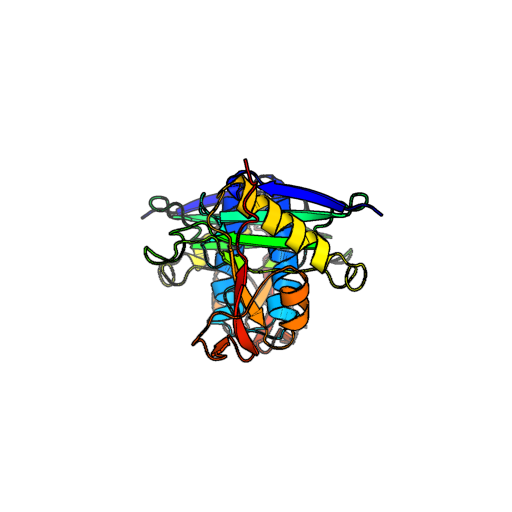6 6.785 2.387 1 96.44 90 LYS A N 1
ATOM 686 C CA . LYS A 1 90 ? -15.836 7.277 1.816 1 96.44 90 LYS A CA 1
ATOM 687 C C . LYS A 1 90 ? -17 7.035 2.768 1 96.44 90 LYS A C 1
ATOM 689 O O . LYS A 1 90 ? -17.859 7.902 2.939 1 96.44 90 LYS A O 1
ATOM 694 N N . SER A 1 91 ? -17.016 5.914 3.389 1 93.12 91 SER A N 1
ATOM 695 C CA . SER A 1 91 ? -18.109 5.504 4.277 1 93.12 91 SER A CA 1
ATOM 696 C C . SER A 1 91 ? -18.172 6.398 5.508 1 93.12 91 SER A C 1
ATOM 698 O O . SER A 1 91 ? -19.172 6.387 6.23 1 93.12 91 SER A O 1
ATOM 700 N N . ALA A 1 92 ? -17.156 7.164 5.785 1 94.44 92 ALA A N 1
ATOM 701 C CA . ALA A 1 92 ? -17.109 7.957 7.008 1 94.44 92 ALA A CA 1
ATOM 702 C C . ALA A 1 92 ? -17.047 9.453 6.695 1 94.44 92 ALA A C 1
ATOM 704 O O . ALA A 1 92 ? -16.797 10.273 7.586 1 94.44 92 ALA A O 1
ATOM 705 N N . ARG A 1 93 ? -17.188 9.781 5.465 1 94.19 93 ARG A N 1
ATOM 706 C CA . ARG A 1 93 ? -17.141 11.188 5.082 1 94.19 93 ARG A CA 1
ATOM 707 C C . ARG A 1 93 ? -18.438 11.906 5.434 1 94.19 93 ARG A C 1
ATOM 709 O O . ARG A 1 93 ? -19.469 11.258 5.613 1 94.19 93 ARG A O 1
ATOM 716 N N . GLY A 1 94 ? -18.312 13.188 5.68 1 92.88 94 GLY A N 1
ATOM 717 C CA . GLY A 1 94 ? -19.469 13.977 6.07 1 92.88 94 GLY A CA 1
ATOM 718 C C . GLY A 1 94 ? -19.812 13.844 7.543 1 92.88 94 GLY A C 1
ATOM 719 O O . GLY A 1 94 ? -20.875 14.289 7.98 1 92.88 94 GLY A O 1
ATOM 720 N N . THR A 1 95 ? -19 13.25 8.344 1 92.94 95 THR A N 1
ATOM 721 C CA . THR A 1 95 ? -19.266 13.008 9.758 1 92.94 95 THR A CA 1
ATOM 722 C C . THR A 1 95 ? -18.391 13.914 10.625 1 92.94 95 THR A C 1
ATOM 724 O O . THR A 1 95 ? -18.469 13.859 11.859 1 92.94 95 THR A O 1
ATOM 727 N N . GLY A 1 96 ? -17.562 14.719 9.953 1 95.25 96 GLY A N 1
ATOM 728 C CA . GLY A 1 96 ? -16.625 15.539 10.711 1 95.25 96 GLY A CA 1
ATOM 729 C C . GLY A 1 96 ? -15.297 14.859 10.969 1 95.25 96 GLY A C 1
ATOM 730 O O . GLY A 1 96 ? -14.398 15.438 11.586 1 95.25 96 GLY A O 1
ATOM 731 N N . LEU A 1 97 ? -15.125 13.695 10.508 1 96.88 97 LEU A N 1
ATOM 732 C CA . LEU A 1 97 ? -13.938 12.891 10.781 1 96.88 97 LEU A CA 1
ATOM 733 C C . LEU A 1 97 ? -12.695 13.539 10.172 1 96.88 97 LEU A C 1
ATOM 735 O O . LEU A 1 97 ? -11.586 13.367 10.688 1 96.88 97 LEU A O 1
ATOM 739 N N . GLY A 1 98 ? -12.867 14.227 9.055 1 97.12 98 GLY A N 1
ATOM 740 C CA . GLY A 1 98 ? -11.766 14.984 8.492 1 97.12 98 GLY A CA 1
ATOM 741 C C . GLY A 1 98 ? -11.164 15.984 9.461 1 97.12 98 GLY A C 1
ATOM 742 O O . GLY A 1 98 ? -9.938 16.062 9.594 1 97.12 98 GLY A O 1
ATOM 743 N N . ARG A 1 99 ? -12.023 16.703 10.125 1 97.5 99 ARG A N 1
ATOM 744 C CA . ARG A 1 99 ? -11.562 17.641 11.141 1 97.5 99 ARG A CA 1
ATOM 745 C C . ARG A 1 99 ? -10.906 16.922 12.305 1 97.5 99 ARG A C 1
ATOM 747 O O . ARG A 1 99 ? -9.875 17.375 12.82 1 97.5 99 ARG A O 1
ATOM 754 N N . GLN A 1 100 ? -11.477 15.805 12.711 1 97.94 100 GLN A N 1
ATOM 755 C CA . GLN A 1 100 ? -10.961 15.055 13.852 1 97.94 100 GLN A CA 1
ATOM 756 C C . GLN A 1 100 ? -9.555 14.531 13.578 1 97.94 100 GLN A C 1
ATOM 758 O O . GLN A 1 100 ? -8.68 14.609 14.438 1 97.94 100 GLN A O 1
ATOM 763 N N . VAL A 1 101 ? -9.336 13.969 12.398 1 98.5 101 VAL A N 1
ATOM 764 C CA . VAL A 1 101 ? -8.016 13.438 12.086 1 98.5 101 VAL A CA 1
ATOM 765 C C . VAL A 1 101 ? -6.996 14.578 12.055 1 98.5 101 VAL A C 1
ATOM 767 O O . VAL A 1 101 ? -5.863 14.422 12.516 1 98.5 101 VAL A O 1
ATOM 770 N N . MET A 1 102 ? -7.359 15.75 11.578 1 98.56 102 MET A N 1
ATOM 771 C CA . MET A 1 102 ? -6.457 16.891 11.555 1 98.56 102 MET A CA 1
ATOM 772 C C . MET A 1 102 ? -6.152 17.375 12.969 1 98.56 102 MET A C 1
ATOM 774 O O . MET A 1 102 ? -5.016 17.734 13.273 1 98.56 102 MET A O 1
ATOM 778 N N . LYS A 1 103 ? -7.156 17.344 13.805 1 98.5 103 LYS A N 1
ATOM 779 C CA . LYS A 1 103 ? -6.922 17.734 15.195 1 98.5 103 LYS A CA 1
ATOM 780 C C . LYS A 1 103 ? -5.941 16.781 15.867 1 98.5 103 LYS A C 1
ATOM 782 O O . LYS A 1 103 ? -5.059 17.203 16.625 1 98.5 103 LYS A O 1
ATOM 787 N N . GLU A 1 104 ? -6.133 15.477 15.625 1 98.62 104 GLU A N 1
ATOM 788 C CA . GLU A 1 104 ? -5.188 14.492 16.141 1 98.62 104 GLU A CA 1
ATOM 789 C C . GLU A 1 104 ? -3.781 14.75 15.609 1 98.62 104 GLU A C 1
ATOM 791 O O . GLU A 1 104 ? -2.807 14.672 16.359 1 98.62 104 GLU A O 1
ATOM 796 N N . ALA A 1 105 ? -3.662 15.039 14.328 1 98.75 105 ALA A N 1
ATOM 797 C CA . ALA A 1 105 ? -2.365 15.281 13.703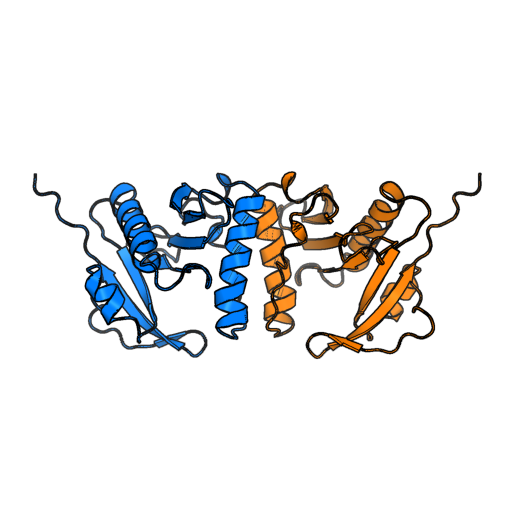 1 98.75 105 ALA A CA 1
ATOM 798 C C . ALA A 1 105 ? -1.708 16.531 14.281 1 98.75 105 ALA A C 1
ATOM 800 O O . ALA A 1 105 ? -0.517 16.531 14.602 1 98.75 105 ALA A O 1
ATOM 801 N N . ILE A 1 106 ? -2.486 17.594 14.391 1 98.44 106 ILE A N 1
ATOM 802 C CA . ILE A 1 106 ? -1.984 18.844 14.945 1 98.44 106 ILE A CA 1
ATOM 803 C C . ILE A 1 106 ? -1.518 18.625 16.391 1 98.44 106 ILE A C 1
ATOM 805 O O . ILE A 1 106 ? -0.435 19.062 16.766 1 98.44 106 ILE A O 1
ATOM 809 N N . SER A 1 107 ? -2.352 17.922 17.188 1 98.19 107 SER A N 1
ATOM 810 C CA . SER A 1 107 ? -1.993 17.609 18.562 1 98.19 107 SER A CA 1
ATOM 811 C C . SER A 1 107 ? -0.688 16.828 18.625 1 98.19 107 SER A C 1
ATOM 813 O O . SER A 1 107 ? 0.166 17.094 19.469 1 98.19 107 SER A O 1
ATOM 815 N N . ALA A 1 108 ? -0.526 15.875 17.75 1 98.25 108 ALA A N 1
ATOM 816 C CA . ALA A 1 108 ? 0.701 15.086 17.719 1 98.25 108 ALA A CA 1
ATOM 817 C C . ALA A 1 108 ? 1.908 15.961 17.391 1 98.25 108 ALA A C 1
ATOM 819 O O . ALA A 1 108 ? 2.969 15.82 18 1 98.25 108 ALA A O 1
ATOM 820 N N . CYS A 1 109 ? 1.757 16.828 16.422 1 98 109 CYS A N 1
ATOM 821 C CA . CYS A 1 109 ? 2.838 17.75 16.078 1 98 109 CYS A CA 1
ATOM 822 C C . CYS A 1 109 ? 3.25 18.578 17.281 1 98 109 CYS A C 1
ATOM 824 O O . CYS A 1 109 ? 4.441 18.734 17.562 1 98 109 CYS A O 1
ATOM 826 N N . THR A 1 110 ? 2.232 19.094 17.969 1 96.94 110 THR A N 1
ATOM 827 C CA . THR A 1 110 ? 2.49 19.953 19.141 1 96.94 110 THR A CA 1
ATOM 828 C C . THR A 1 110 ? 3.191 19.156 20.234 1 96.94 110 THR A C 1
ATOM 830 O O . THR A 1 110 ? 4.09 19.672 20.906 1 96.94 110 THR A O 1
ATOM 833 N N . HIS A 1 111 ? 2.807 17.938 20.438 1 97.06 111 HIS A N 1
ATOM 834 C CA . HIS A 1 111 ? 3.35 17.109 21.5 1 97.06 111 HIS A CA 1
ATOM 835 C C . HIS A 1 111 ? 4.777 16.672 21.188 1 97.06 111 HIS A C 1
ATOM 837 O O . HIS A 1 111 ? 5.648 16.703 22.062 1 97.06 111 HIS A O 1
ATOM 843 N N . VAL A 1 112 ? 5.039 16.297 19.969 1 96.94 112 VAL A N 1
ATOM 844 C CA . VAL A 1 112 ? 6.328 15.727 19.594 1 96.94 112 VAL A CA 1
ATOM 845 C C . VAL A 1 112 ? 7.316 16.844 19.266 1 96.94 112 VAL A C 1
ATOM 847 O O . VAL A 1 112 ? 8.516 16.719 19.516 1 96.94 112 VAL A O 1
ATOM 850 N N . TYR A 1 113 ? 6.793 17.875 18.656 1 96 113 TYR A N 1
ATOM 851 C CA . TYR A 1 113 ? 7.609 19 18.234 1 96 113 TYR A CA 1
ATOM 852 C C . TYR A 1 113 ? 7.051 20.312 18.781 1 96 113 TYR A C 1
ATOM 854 O O . TYR A 1 113 ? 6.641 21.188 18 1 96 113 TYR A O 1
ATOM 862 N N . PRO A 1 114 ? 7.234 20.516 20.062 1 95.5 114 PRO A N 1
ATOM 863 C CA . PRO A 1 114 ? 6.586 21.672 20.672 1 95.5 114 PRO A CA 1
ATOM 864 C C . PRO A 1 114 ? 7.199 23 20.203 1 95.5 114 PRO A C 1
ATOM 866 O O . PRO A 1 114 ? 8.422 23.094 20.062 1 95.5 114 PRO A O 1
ATOM 869 N N . GLY A 1 115 ? 6.316 23.906 19.875 1 95.19 115 GLY A N 1
ATOM 870 C CA . GLY A 1 115 ? 6.734 25.297 19.703 1 95.19 115 GLY A CA 1
ATOM 871 C C . GLY A 1 115 ? 7.094 25.641 18.266 1 95.19 115 GLY A C 1
ATOM 872 O O . GLY A 1 115 ? 7.391 26.797 17.969 1 95.19 115 GLY A O 1
ATOM 873 N N . ILE A 1 116 ? 6.984 24.688 17.297 1 95.88 116 ILE A N 1
ATOM 874 C CA . ILE A 1 116 ? 7.512 25.031 15.984 1 95.88 116 ILE A CA 1
ATOM 875 C C . ILE A 1 116 ? 6.391 24.984 14.953 1 95.88 116 ILE A C 1
ATOM 877 O O . ILE A 1 116 ? 6.602 25.312 13.781 1 95.88 116 ILE A O 1
ATOM 881 N N . GLY A 1 117 ? 5.188 24.594 15.375 1 97.25 117 GLY A N 1
ATOM 882 C CA . GLY A 1 117 ? 4.066 24.547 14.453 1 97.25 117 GLY A CA 1
ATOM 883 C C . GLY A 1 117 ? 4.16 23.406 13.453 1 97.25 117 GLY A C 1
ATOM 884 O O . GLY A 1 117 ? 4.84 22.406 13.695 1 97.25 117 GLY A O 1
ATOM 885 N N . CYS A 1 118 ? 3.35 23.484 12.375 1 98.19 118 CYS A N 1
ATOM 886 C CA . CYS A 1 118 ? 3.346 22.484 11.312 1 98.19 118 CYS A CA 1
ATOM 887 C C . CYS A 1 118 ? 2.889 23.094 9.992 1 98.19 118 CYS A C 1
ATOM 889 O O . CYS A 1 118 ? 2.395 24.219 9.961 1 98.19 118 CYS A O 1
ATOM 891 N N . GLN A 1 119 ? 3.197 22.375 8.93 1 97.75 119 GLN A N 1
ATOM 892 C CA . GLN A 1 119 ? 2.848 22.812 7.586 1 97.75 119 GLN A CA 1
ATOM 893 C C . GLN A 1 119 ? 2.188 21.688 6.793 1 97.75 119 GLN A C 1
ATOM 895 O O . GLN A 1 119 ? 2.271 20.516 7.176 1 97.75 119 GLN A O 1
ATOM 900 N N . LEU A 1 120 ? 1.468 22.031 5.766 1 97.56 120 LEU A N 1
ATOM 901 C CA . LEU A 1 120 ? 0.903 21.047 4.852 1 97.56 120 LEU A CA 1
ATOM 902 C C . LEU A 1 120 ? 0.717 21.641 3.459 1 97.56 120 LEU A C 1
ATOM 904 O O . LEU A 1 120 ? 0.707 22.875 3.299 1 97.56 120 LEU A O 1
ATOM 908 N N . GLY A 1 121 ? 0.78 20.781 2.488 1 95.44 121 GLY A N 1
ATOM 909 C CA . GLY A 1 121 ? 0.302 21.125 1.16 1 95.44 121 GLY A CA 1
ATOM 910 C C . GLY A 1 121 ? -1.161 20.781 0.945 1 95.44 121 GLY A C 1
ATOM 911 O O . GLY A 1 121 ? -1.528 19.609 0.885 1 95.44 121 GLY A O 1
ATOM 912 N N . ALA A 1 122 ? -1.949 21.797 0.866 1 94.25 122 ALA A N 1
ATOM 913 C CA . ALA A 1 122 ? -3.391 21.594 0.739 1 94.25 122 ALA A CA 1
ATOM 914 C C . ALA A 1 122 ? -3.834 21.719 -0.716 1 94.25 122 ALA A C 1
ATOM 916 O O . ALA A 1 122 ? -3.344 22.578 -1.454 1 94.25 122 ALA A O 1
ATOM 917 N N . GLN A 1 123 ? -4.793 20.75 -1.059 1 90.44 123 GLN A N 1
ATOM 918 C CA . GLN A 1 123 ? -5.512 21.078 -2.287 1 90.44 123 GLN A CA 1
ATOM 919 C C . GLN A 1 123 ? -6.164 22.453 -2.197 1 90.44 123 GLN A C 1
ATOM 921 O O . GLN A 1 123 ? -6.777 22.797 -1.184 1 90.44 123 GLN A O 1
ATOM 926 N N . ALA A 1 124 ? -6.078 23.266 -3.232 1 91.56 124 ALA A N 1
ATOM 927 C CA . ALA A 1 124 ? -6.445 24.672 -3.199 1 91.56 124 ALA A CA 1
ATOM 928 C C . ALA A 1 124 ? -7.91 24.859 -2.807 1 91.56 124 ALA A C 1
ATOM 930 O O . ALA A 1 124 ? -8.258 25.797 -2.092 1 91.56 124 ALA A O 1
ATOM 931 N N . TYR A 1 125 ? -8.766 24 -3.238 1 91.62 125 TYR A N 1
ATOM 932 C CA . TYR A 1 125 ? -10.188 24.156 -2.965 1 91.62 125 TYR A CA 1
ATOM 933 C C . TYR A 1 125 ? -10.492 23.891 -1.496 1 91.62 125 TYR A C 1
ATOM 935 O O . TYR A 1 125 ? -11.57 24.234 -1.007 1 91.62 125 TYR A O 1
ATOM 943 N N . LEU A 1 126 ? -9.523 23.328 -0.735 1 93.62 126 LEU A N 1
ATOM 944 C CA . LEU A 1 126 ? -9.719 23.016 0.676 1 93.62 126 LEU A CA 1
ATOM 945 C C . LEU A 1 126 ? -9.133 24.109 1.562 1 93.62 126 LEU A C 1
ATOM 947 O O . LEU A 1 126 ? -9.023 23.938 2.777 1 93.62 126 LEU A O 1
ATOM 951 N N . GLU A 1 127 ? -8.742 25.203 1.025 1 94.62 127 GLU A N 1
ATOM 952 C CA . GLU A 1 127 ? -8.109 26.281 1.781 1 94.62 127 GLU A CA 1
ATOM 953 C C . GLU A 1 127 ? -8.984 26.719 2.959 1 94.62 127 GLU A C 1
ATOM 955 O O . GLU A 1 127 ? -8.484 26.891 4.074 1 94.62 127 GLU A O 1
ATOM 960 N N . LYS A 1 128 ? -10.273 26.906 2.723 1 95.94 128 LYS A N 1
ATOM 961 C CA . LYS A 1 128 ? -11.18 27.344 3.773 1 95.94 128 LYS A CA 1
ATOM 962 C C . LYS A 1 128 ? -11.25 26.328 4.906 1 95.94 128 LYS A C 1
ATOM 964 O O . LYS A 1 128 ? -11.328 26.688 6.078 1 95.94 128 LYS A O 1
ATOM 969 N N . PHE A 1 129 ? -11.25 25.094 4.555 1 96.69 129 PHE A N 1
ATOM 970 C CA . PHE A 1 129 ? -11.258 24.031 5.543 1 96.69 129 PHE A CA 1
ATOM 971 C C . PHE A 1 129 ? -10.031 24.125 6.445 1 96.69 129 PHE A C 1
ATOM 973 O O . PHE A 1 129 ? -10.156 24.141 7.672 1 96.69 129 PHE A O 1
ATOM 980 N N . TYR A 1 130 ? -8.891 24.203 5.898 1 97.94 130 TYR A N 1
ATOM 981 C CA . TYR A 1 130 ? -7.656 24.234 6.68 1 97.94 130 TYR A CA 1
ATOM 982 C C . TYR A 1 130 ? -7.508 25.547 7.426 1 97.94 130 TYR A C 1
ATOM 984 O O . TYR A 1 130 ? -6.957 25.594 8.531 1 97.94 130 TYR A O 1
ATOM 992 N N . ASN A 1 131 ? -8.062 26.672 6.82 1 97.75 131 ASN A N 1
ATOM 993 C CA . ASN A 1 131 ? -8.141 27.922 7.559 1 97.75 131 ASN A CA 1
ATOM 994 C C . ASN A 1 131 ? -8.906 27.75 8.867 1 97.75 131 ASN A C 1
ATOM 996 O O . ASN A 1 131 ? -8.508 28.281 9.898 1 97.75 131 ASN A O 1
ATOM 1000 N N . SER A 1 132 ? -9.945 27.047 8.797 1 97.62 132 SER A N 1
ATOM 1001 C CA . SER A 1 132 ? -10.789 26.828 9.969 1 97.62 132 SER A CA 1
ATOM 1002 C C . SER A 1 132 ? -10.047 26.047 11.047 1 97.62 132 SER A C 1
ATOM 1004 O O . SER A 1 132 ? -10.469 26.016 12.203 1 97.62 132 SER A O 1
ATOM 1006 N N . LEU A 1 133 ? -8.977 25.469 10.75 1 97.62 133 LEU A N 1
ATOM 1007 C CA . LEU A 1 133 ? -8.164 24.703 11.688 1 97.62 133 LEU A CA 1
ATOM 1008 C C . LEU A 1 133 ? -6.918 25.484 12.102 1 97.62 133 LEU A C 1
ATOM 1010 O O . LEU A 1 133 ? -6.031 24.938 12.766 1 97.62 133 LEU A O 1
ATOM 1014 N N . GLY A 1 134 ? -6.797 26.688 11.656 1 97.62 134 GLY A N 1
ATOM 1015 C CA . GLY A 1 134 ? -5.727 27.578 12.094 1 97.62 134 GLY A CA 1
ATOM 1016 C C . GLY A 1 134 ? -4.57 27.641 11.117 1 97.62 134 GLY A C 1
ATOM 1017 O O . GLY A 1 134 ? -3.547 28.266 11.398 1 97.62 134 GLY A O 1
ATOM 1018 N N . PHE A 1 135 ? -4.758 26.984 9.922 1 98.06 135 PHE A N 1
ATOM 1019 C CA . PHE A 1 135 ? -3.719 27.094 8.906 1 98.06 135 PHE A CA 1
ATOM 1020 C C . PHE A 1 135 ? -3.887 28.359 8.07 1 98.06 135 PHE A C 1
ATOM 1022 O O . PHE A 1 135 ? -5.012 28.781 7.809 1 98.06 135 PHE A O 1
ATOM 1029 N N . VAL A 1 136 ? -2.768 28.906 7.676 1 97 136 VAL A N 1
ATOM 1030 C CA . VAL A 1 136 ? -2.76 30.094 6.82 1 97 136 VAL A CA 1
ATOM 1031 C C . VAL A 1 136 ? -1.826 29.875 5.633 1 97 136 VAL A C 1
ATOM 1033 O O . VAL A 1 136 ? -0.782 29.219 5.77 1 97 136 VAL A O 1
ATOM 1036 N N . ARG A 1 137 ? -2.223 30.375 4.543 1 95.19 137 ARG A N 1
ATOM 1037 C CA . ARG A 1 137 ? -1.39 30.25 3.35 1 95.19 137 ARG A CA 1
ATOM 1038 C C . ARG A 1 137 ? -0.029 30.906 3.564 1 95.19 137 ARG A C 1
ATOM 1040 O O . ARG A 1 137 ? 0.059 32 4.141 1 95.19 137 ARG A O 1
ATOM 1047 N N . LEU A 1 138 ? 0.992 30.172 3.191 1 93.44 138 LEU A N 1
ATOM 1048 C CA . LEU A 1 138 ? 2.33 30.734 3.273 1 93.44 138 LEU A CA 1
ATOM 1049 C C . LEU A 1 138 ? 2.48 31.906 2.307 1 93.44 138 LEU A C 1
ATOM 1051 O O . LEU A 1 138 ? 2.107 31.812 1.136 1 93.44 138 LEU A O 1
ATOM 1055 N N . ALA A 1 139 ? 2.984 33 2.803 1 86.75 139 ALA A N 1
ATOM 1056 C CA . ALA A 1 139 ? 3.172 34.188 1.983 1 86.75 139 ALA A CA 1
ATOM 1057 C C . ALA A 1 139 ? 4.168 33.938 0.855 1 86.75 139 ALA A C 1
ATOM 1059 O O . ALA A 1 139 ? 5.16 33.219 1.045 1 86.75 139 ALA A O 1
ATOM 1060 N N . GLY A 1 140 ? 3.844 34.469 -0.354 1 86.69 140 GLY A N 1
ATOM 1061 C CA . GLY A 1 140 ? 4.793 34.406 -1.453 1 86.69 140 GLY A CA 1
ATOM 1062 C C . GLY A 1 140 ? 4.75 33.062 -2.197 1 86.69 140 GLY A C 1
ATOM 1063 O O . GLY A 1 140 ? 5.637 32.781 -3 1 86.69 140 GLY A O 1
ATOM 1064 N N . THR A 1 141 ? 3.863 32.25 -1.74 1 83.06 141 THR A N 1
ATOM 1065 C CA . THR A 1 141 ? 3.764 30.969 -2.443 1 83.06 141 THR A CA 1
ATOM 1066 C C . THR A 1 141 ? 2.588 30.984 -3.416 1 83.06 141 THR A C 1
ATOM 1068 O O . THR A 1 141 ? 1.559 31.609 -3.148 1 83.06 141 THR A O 1
ATOM 1071 N N . GLU A 1 142 ? 2.809 30.5 -4.586 1 87.56 142 GLU A N 1
ATOM 1072 C CA . GLU A 1 142 ? 1.755 30.344 -5.582 1 87.56 142 GLU A CA 1
ATOM 1073 C C . GLU A 1 142 ? 1.276 28.891 -5.66 1 87.56 142 GLU A C 1
ATOM 1075 O O . GLU A 1 142 ? 2.031 27.969 -5.352 1 87.56 142 GLU A O 1
ATOM 1080 N N . PRO A 1 143 ? 0.021 28.875 -6.012 1 90.12 143 PRO A N 1
ATOM 1081 C CA . PRO A 1 143 ? -0.426 27.5 -6.242 1 90.12 143 PRO A CA 1
ATOM 1082 C C . PRO A 1 143 ? 0.473 26.75 -7.215 1 90.12 143 PRO A C 1
ATOM 1084 O O . PRO A 1 143 ? 1.076 27.344 -8.102 1 90.12 143 PRO A O 1
ATOM 1087 N N . TYR A 1 144 ? 0.652 25.531 -6.945 1 91.06 144 TYR A N 1
ATOM 1088 C CA . TYR A 1 144 ? 1.453 24.672 -7.809 1 91.06 144 TYR A CA 1
ATOM 1089 C C . TYR A 1 144 ? 0.69 23.406 -8.18 1 91.06 144 TYR A C 1
ATOM 1091 O O . TYR A 1 144 ? -0.224 22.984 -7.457 1 91.06 144 TYR A O 1
ATOM 1099 N N . ASP A 1 145 ? 1.035 22.797 -9.305 1 88.12 145 ASP A N 1
ATOM 1100 C CA . ASP A 1 145 ? 0.374 21.594 -9.781 1 88.12 145 ASP A CA 1
ATOM 1101 C C . ASP A 1 145 ? 1.005 20.344 -9.164 1 88.12 145 ASP A C 1
ATOM 1103 O O . ASP A 1 145 ? 2.217 20.141 -9.266 1 88.12 145 ASP A O 1
ATOM 1107 N N . GLU A 1 146 ? 0.223 19.625 -8.445 1 85.62 146 GLU A N 1
ATOM 1108 C CA . GLU A 1 146 ? 0.617 18.312 -7.945 1 85.62 146 GLU A CA 1
ATOM 1109 C C . GLU A 1 146 ? -0.282 17.219 -8.508 1 85.62 146 GLU A C 1
ATOM 1111 O O . GLU A 1 146 ? -1.393 17 -8.023 1 85.62 146 GLU A O 1
ATOM 1116 N N . HIS A 1 147 ? 0.274 16.484 -9.438 1 82.69 147 HIS A N 1
ATOM 1117 C CA . HIS A 1 147 ? -0.43 15.391 -10.109 1 82.69 147 HIS A CA 1
ATOM 1118 C C . HIS A 1 147 ? -1.76 15.867 -10.68 1 82.69 147 HIS A C 1
ATOM 1120 O O . HIS A 1 147 ? -2.787 15.203 -10.508 1 82.69 147 HIS A O 1
ATOM 1126 N N . GLY A 1 148 ? -1.817 17.094 -11.273 1 83.19 148 GLY A N 1
ATOM 1127 C CA . GLY A 1 148 ? -2.988 17.594 -11.969 1 83.19 148 GLY A CA 1
ATOM 1128 C C . GLY A 1 148 ? -3.939 18.359 -11.055 1 83.19 148 GLY A C 1
ATOM 1129 O O . GLY A 1 148 ? -5 18.797 -11.492 1 83.19 148 GLY A O 1
ATOM 1130 N N . ILE A 1 149 ? -3.635 18.438 -9.867 1 84.69 149 ILE A N 1
ATOM 1131 C CA . ILE A 1 149 ? -4.48 19.094 -8.883 1 84.69 149 ILE 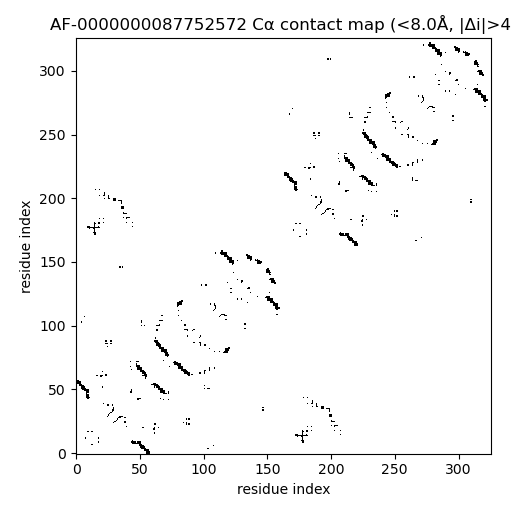A CA 1
ATOM 1132 C C . ILE A 1 149 ? -3.734 20.297 -8.281 1 84.69 149 ILE A C 1
ATOM 1134 O O . ILE A 1 149 ? -2.609 20.156 -7.801 1 84.69 149 ILE A O 1
ATOM 1138 N N . PRO A 1 150 ? -4.281 21.516 -8.328 1 91.5 150 PRO A N 1
ATOM 1139 C CA . PRO A 1 150 ? -3.621 22.672 -7.711 1 91.5 150 PRO A CA 1
ATOM 1140 C C . PRO A 1 150 ? -3.496 22.531 -6.195 1 91.5 150 PRO A C 1
ATOM 1142 O O . PRO A 1 150 ? -4.441 22.094 -5.531 1 91.5 150 PRO A O 1
ATOM 1145 N N . HIS A 1 151 ? -2.299 22.812 -5.703 1 95 151 HIS A N 1
ATOM 1146 C CA . HIS A 1 151 ? -2.023 22.781 -4.273 1 95 151 HIS A CA 1
ATOM 1147 C C . HIS A 1 151 ? -1.472 24.109 -3.785 1 95 151 HIS A C 1
ATOM 1149 O O . HIS A 1 151 ? -0.96 24.906 -4.578 1 95 151 HIS A O 1
ATOM 1155 N N . ILE A 1 152 ? -1.675 24.453 -2.547 1 95.19 152 ILE A N 1
ATOM 1156 C CA . ILE A 1 152 ? -1.12 25.609 -1.865 1 95.19 152 ILE A CA 1
ATOM 1157 C C . ILE A 1 152 ? -0.423 25.172 -0.58 1 95.19 152 ILE A C 1
ATOM 1159 O O . ILE A 1 152 ? -0.878 24.25 0.096 1 95.19 152 ILE A O 1
ATOM 1163 N N . ASP A 1 153 ? 0.628 25.844 -0.262 1 95.94 153 ASP A N 1
ATOM 1164 C CA . ASP A 1 153 ? 1.321 25.578 0.995 1 95.94 153 ASP A CA 1
ATOM 1165 C C . ASP A 1 153 ? 0.721 26.391 2.139 1 95.94 153 ASP A C 1
ATOM 1167 O O . ASP A 1 153 ? 0.479 27.578 1.993 1 95.94 153 ASP A O 1
ATOM 1171 N N . MET A 1 154 ? 0.426 25.719 3.244 1 97.69 154 MET A N 1
ATOM 1172 C CA . MET A 1 154 ? -0.15 26.391 4.414 1 97.69 154 MET A CA 1
ATOM 1173 C C . MET A 1 154 ? 0.63 26.031 5.676 1 97.69 154 MET A C 1
ATOM 1175 O O . MET A 1 154 ? 1.289 25 5.734 1 97.69 154 MET A O 1
ATOM 1179 N N . LYS A 1 155 ? 0.569 26.922 6.629 1 97.38 155 LYS A N 1
ATOM 1180 C CA . LYS A 1 155 ? 1.269 26.734 7.895 1 97.38 155 LYS A CA 1
ATOM 1181 C C . LYS A 1 155 ? 0.352 27.031 9.078 1 97.38 155 LYS A C 1
ATOM 1183 O O . LYS A 1 155 ? -0.596 27.812 8.953 1 97.38 155 LYS A O 1
ATOM 1188 N N . ARG A 1 156 ? 0.578 26.406 10.133 1 97.69 156 ARG A N 1
ATOM 1189 C CA . ARG A 1 156 ? -0.1 26.609 11.406 1 97.69 156 ARG A CA 1
ATOM 1190 C C . ARG A 1 156 ? 0.906 26.812 12.539 1 97.69 156 ARG A C 1
ATOM 1192 O O . ARG A 1 156 ? 1.813 26 12.711 1 97.69 156 ARG A O 1
ATOM 1199 N N . GLU A 1 157 ? 0.793 27.906 13.297 1 95.25 157 GLU A N 1
ATOM 1200 C CA . GLU A 1 157 ? 1.668 28.172 14.438 1 95.25 157 GLU A CA 1
ATOM 1201 C C . GLU A 1 157 ? 1.194 27.438 15.688 1 95.25 157 GLU A C 1
ATOM 1203 O O . GLU A 1 157 ? -0.004 27.203 15.852 1 95.25 157 GLU A O 1
ATOM 1208 N N . ASP A 1 158 ? 2.164 26.938 16.422 1 89.75 158 ASP A N 1
ATOM 1209 C CA . ASP A 1 158 ? 1.805 26.312 17.688 1 89.75 158 ASP A CA 1
ATOM 1210 C C . ASP A 1 158 ? 1.28 27.344 18.688 1 89.75 158 ASP A C 1
ATOM 1212 O O . ASP A 1 158 ? 1.71 28.5 18.672 1 89.75 158 ASP A O 1
ATOM 1216 N N . LYS A 1 159 ? 0.085 27.172 19.359 1 73.81 159 LYS A N 1
ATOM 1217 C CA . LYS A 1 159 ? -0.439 28.094 20.359 1 73.81 159 LYS A CA 1
ATOM 1218 C C . LYS A 1 159 ? 0.495 28.203 21.547 1 73.81 159 LYS A C 1
ATOM 1220 O O . LYS A 1 159 ? 1.027 27.188 22.016 1 73.81 159 LYS A O 1
ATOM 1225 N N . LYS A 1 160 ? 1.154 29.422 21.734 1 60.56 160 LYS A N 1
ATOM 1226 C CA . LYS A 1 160 ? 2 29.766 22.875 1 60.56 160 LYS A CA 1
ATOM 1227 C C . LYS A 1 160 ? 1.338 29.359 24.188 1 60.56 160 LYS A C 1
ATOM 1229 O O . LYS A 1 160 ? 0.161 29.656 24.406 1 60.56 160 LYS A O 1
ATOM 1234 N N . VAL A 1 161 ? 1.543 28.047 24.734 1 50.31 161 VAL A N 1
ATOM 1235 C CA . VAL A 1 161 ? 1.175 27.922 26.141 1 50.31 161 VAL A CA 1
ATOM 1236 C C . VAL A 1 161 ? 1.786 29.062 26.938 1 50.31 161 VAL A C 1
ATOM 1238 O O . VAL A 1 161 ? 3.01 29.203 27 1 50.31 161 VAL A O 1
ATOM 1241 N N . THR A 1 162 ? 1.208 30.203 26.891 1 43 162 THR A N 1
ATOM 1242 C CA . THR A 1 162 ? 1.663 31.203 27.844 1 43 162 THR A CA 1
ATOM 1243 C C . THR A 1 162 ? 1.943 30.562 29.203 1 43 162 THR A C 1
ATOM 1245 O O . THR A 1 162 ? 1.099 29.844 29.75 1 43 162 THR A O 1
ATOM 1248 N N . PRO A 1 163 ? 3.209 30.812 29.672 1 46.25 163 PRO A N 1
ATOM 1249 C CA . PRO A 1 163 ? 3.395 30.375 31.062 1 46.25 163 PRO A CA 1
ATOM 1250 C C . PRO A 1 163 ? 2.291 30.875 31.984 1 46.25 163 PRO A C 1
ATOM 1252 O O . PRO A 1 163 ? 1.715 31.938 31.75 1 46.25 163 PRO A O 1
ATOM 1255 N N . MET B 1 1 ? 25.516 -11.625 -4.598 1 69.94 1 MET B N 1
ATOM 1256 C CA . MET B 1 1 ? 24.266 -11.109 -4.039 1 69.94 1 MET B CA 1
ATOM 1257 C C . MET B 1 1 ? 23.188 -12.188 -4.035 1 69.94 1 MET B C 1
ATOM 1259 O O . MET B 1 1 ? 22.891 -12.773 -5.074 1 69.94 1 MET B O 1
ATOM 1263 N N . GLY B 1 2 ? 22.875 -12.617 -2.699 1 90.94 2 GLY B N 1
ATOM 1264 C CA . GLY B 1 2 ? 21.922 -13.719 -2.627 1 90.94 2 GLY B CA 1
ATOM 1265 C C . GLY B 1 2 ? 20.531 -13.281 -2.26 1 90.94 2 GLY B C 1
ATOM 1266 O O . GLY B 1 2 ? 20.297 -12.102 -1.973 1 90.94 2 GLY B O 1
ATOM 1267 N N . ILE B 1 3 ? 19.531 -14.062 -2.574 1 96.5 3 ILE B N 1
ATOM 1268 C CA . ILE B 1 3 ? 18.141 -13.812 -2.252 1 96.5 3 ILE B CA 1
ATOM 1269 C C . ILE B 1 3 ? 17.703 -14.734 -1.111 1 96.5 3 ILE B C 1
ATOM 1271 O O . ILE B 1 3 ? 17.969 -15.938 -1.135 1 96.5 3 ILE B O 1
ATOM 1275 N N . GLU B 1 4 ? 17.172 -14.156 -0.084 1 97.5 4 GLU B N 1
ATOM 1276 C CA . GLU B 1 4 ? 16.5 -14.898 0.98 1 97.5 4 GLU B CA 1
ATOM 1277 C C . GLU B 1 4 ? 15 -14.984 0.739 1 97.5 4 GLU B C 1
ATOM 1279 O O . GLU B 1 4 ? 14.344 -13.961 0.542 1 97.5 4 GLU B O 1
ATOM 1284 N N . TRP B 1 5 ? 14.477 -16.219 0.782 1 98.06 5 TRP B N 1
ATOM 1285 C CA . TRP B 1 5 ? 13.062 -16.438 0.485 1 98.06 5 TRP B CA 1
ATOM 1286 C C . TRP B 1 5 ? 12.273 -16.719 1.761 1 98.06 5 TRP B C 1
ATOM 1288 O O . TRP B 1 5 ? 12.75 -17.422 2.646 1 98.06 5 TRP B O 1
ATOM 1298 N N . GLU B 1 6 ? 11.141 -16.156 1.84 1 97.69 6 GLU B N 1
ATOM 1299 C CA . GLU B 1 6 ? 10.188 -16.453 2.906 1 97.69 6 GLU B CA 1
ATOM 1300 C C . GLU B 1 6 ? 8.773 -16.594 2.355 1 97.69 6 GLU B C 1
ATOM 1302 O O . GLU B 1 6 ? 8.391 -15.883 1.425 1 97.69 6 GLU B O 1
ATOM 1307 N N . THR B 1 7 ? 8.008 -17.5 2.855 1 98.44 7 THR B N 1
ATOM 1308 C CA . THR B 1 7 ? 6.59 -17.688 2.582 1 98.44 7 THR B CA 1
ATOM 1309 C C . THR B 1 7 ? 5.77 -17.547 3.861 1 98.44 7 THR B C 1
ATOM 1311 O O . THR B 1 7 ? 5.918 -18.344 4.793 1 98.44 7 THR B O 1
ATOM 1314 N N . LYS B 1 8 ? 4.93 -16.547 3.936 1 98.56 8 LYS B N 1
ATOM 1315 C CA . LYS B 1 8 ? 4.184 -16.25 5.156 1 98.56 8 LYS B CA 1
ATOM 1316 C C . LYS B 1 8 ? 2.791 -15.711 4.832 1 98.56 8 LYS B C 1
ATOM 1318 O O . LYS B 1 8 ? 2.535 -15.266 3.713 1 98.56 8 LYS B O 1
ATOM 1323 N N . THR B 1 9 ? 1.936 -15.867 5.836 1 98.75 9 THR B N 1
ATOM 1324 C CA . THR B 1 9 ? 0.743 -15.023 5.805 1 98.75 9 THR B CA 1
ATOM 1325 C C . THR B 1 9 ? 1.095 -13.57 6.113 1 98.75 9 THR B C 1
ATOM 1327 O O . THR B 1 9 ? 2.166 -13.289 6.656 1 98.75 9 THR B O 1
ATOM 1330 N N . LEU B 1 10 ? 0.188 -12.625 5.711 1 98.75 10 LEU B N 1
ATOM 1331 C CA . LEU B 1 10 ? 0.472 -11.219 5.953 1 98.75 10 LEU B CA 1
ATOM 1332 C C . LEU B 1 10 ? 0.684 -10.953 7.438 1 98.75 10 LEU B C 1
ATOM 1334 O O . LEU B 1 10 ? 1.609 -10.227 7.82 1 98.75 10 LEU B O 1
ATOM 1338 N N . SER B 1 11 ? -0.164 -11.531 8.32 1 98.31 11 SER B N 1
ATOM 1339 C CA . SER B 1 11 ? -0.107 -11.273 9.75 1 98.31 11 SER B CA 1
ATO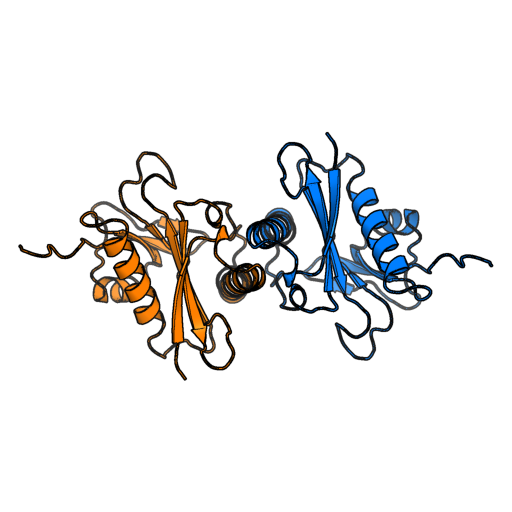M 1340 C C . SER B 1 11 ? 1.204 -11.766 10.352 1 98.31 11 SER B C 1
ATOM 1342 O O . SER B 1 11 ? 1.584 -11.352 11.453 1 98.31 11 SER B O 1
ATOM 1344 N N . ALA B 1 12 ? 1.908 -12.664 9.688 1 98.44 12 ALA B N 1
ATOM 1345 C CA . ALA B 1 12 ? 3.168 -13.219 10.18 1 98.44 12 ALA B CA 1
ATOM 1346 C C . ALA B 1 12 ? 4.355 -12.391 9.688 1 98.44 12 ALA B C 1
ATOM 1348 O O . ALA B 1 12 ? 5.5 -12.664 10.055 1 98.44 12 ALA B O 1
ATOM 1349 N N . LEU B 1 13 ? 4.129 -11.445 8.852 1 98.25 13 LEU B N 1
ATOM 1350 C CA . LEU B 1 13 ? 5.168 -10.531 8.391 1 98.25 13 LEU B CA 1
ATOM 1351 C C . LEU B 1 13 ? 5.25 -9.305 9.305 1 98.25 13 LEU B C 1
ATOM 1353 O O . LEU B 1 13 ? 4.312 -9.023 10.055 1 98.25 13 LEU B O 1
ATOM 1357 N N . SER B 1 14 ? 6.375 -8.656 9.281 1 97.38 14 SER B N 1
ATOM 1358 C CA . SER B 1 14 ? 6.473 -7.371 9.961 1 97.38 14 SER B CA 1
ATOM 1359 C C . SER B 1 14 ? 5.727 -6.281 9.195 1 97.38 14 SER B C 1
ATOM 1361 O O . SER B 1 14 ? 5.449 -6.43 8.008 1 97.38 14 SER B O 1
ATOM 1363 N N . SER B 1 15 ? 5.387 -5.176 9.883 1 98.38 15 SER B N 1
ATOM 1364 C CA . SER B 1 15 ? 4.758 -4.035 9.219 1 98.38 15 SER B CA 1
ATOM 1365 C C . SER B 1 15 ? 5.664 -3.457 8.141 1 98.38 15 SER B C 1
ATOM 1367 O O . SER B 1 15 ? 5.184 -3.029 7.086 1 98.38 15 SER B O 1
ATOM 1369 N N . ILE B 1 16 ? 6.938 -3.494 8.375 1 97.75 16 ILE B N 1
ATOM 1370 C CA . ILE B 1 16 ? 7.902 -2.99 7.406 1 97.75 16 ILE B CA 1
ATOM 1371 C C . ILE B 1 16 ? 7.898 -3.881 6.168 1 97.75 16 ILE B C 1
ATOM 1373 O O . ILE B 1 16 ? 7.914 -3.385 5.039 1 97.75 16 ILE B O 1
ATOM 1377 N N . ASP B 1 17 ? 7.809 -5.176 6.355 1 97.38 17 ASP B N 1
ATOM 1378 C CA . ASP B 1 17 ? 7.73 -6.094 5.227 1 97.38 17 ASP B CA 1
ATOM 1379 C C . ASP B 1 17 ? 6.457 -5.859 4.414 1 97.38 17 ASP B C 1
ATOM 1381 O O . ASP B 1 17 ? 6.496 -5.82 3.184 1 97.38 17 ASP B O 1
ATOM 1385 N N . ALA B 1 18 ? 5.367 -5.77 5.16 1 98.44 18 ALA B N 1
ATOM 1386 C CA . ALA B 1 18 ? 4.098 -5.496 4.484 1 98.44 18 ALA B CA 1
ATOM 1387 C C . ALA B 1 18 ? 4.184 -4.223 3.648 1 98.44 18 ALA B C 1
ATOM 1389 O O . ALA B 1 18 ? 3.734 -4.199 2.5 1 98.44 18 ALA B O 1
ATOM 1390 N N . TYR B 1 19 ? 4.797 -3.213 4.184 1 98.69 19 TYR B N 1
ATOM 1391 C CA . TYR B 1 19 ? 4.957 -1.941 3.488 1 98.69 19 TYR B CA 1
ATOM 1392 C C . TYR B 1 19 ? 5.836 -2.105 2.252 1 98.69 19 TYR B C 1
ATOM 1394 O O . TYR B 1 19 ? 5.477 -1.647 1.164 1 98.69 19 TYR B O 1
ATOM 1402 N N . LYS B 1 20 ? 6.965 -2.777 2.391 1 98.38 20 LYS B N 1
ATOM 1403 C CA . LYS B 1 20 ? 7.914 -2.924 1.291 1 98.38 20 LYS B CA 1
ATOM 1404 C C . LYS B 1 20 ? 7.312 -3.736 0.149 1 98.38 20 LYS B C 1
ATOM 1406 O O . LYS B 1 20 ? 7.586 -3.467 -1.022 1 98.38 20 LYS B O 1
ATOM 1411 N N . ILE B 1 21 ? 6.535 -4.723 0.507 1 98.69 21 ILE B N 1
ATOM 1412 C CA . ILE B 1 21 ? 5.844 -5.531 -0.494 1 98.69 21 ILE B CA 1
ATOM 1413 C C . ILE B 1 21 ? 4.895 -4.652 -1.3 1 98.69 21 ILE B C 1
ATOM 1415 O O . ILE B 1 21 ? 4.926 -4.656 -2.533 1 98.69 21 ILE B O 1
ATOM 1419 N N . LEU B 1 22 ? 4.094 -3.863 -0.612 1 98.81 22 LEU B N 1
ATOM 1420 C CA . LEU B 1 22 ? 3.115 -3.018 -1.29 1 98.81 22 LEU B CA 1
ATOM 1421 C C . LEU B 1 22 ? 3.807 -1.892 -2.053 1 98.81 22 LEU B C 1
ATOM 1423 O O . LEU B 1 22 ? 3.33 -1.468 -3.107 1 98.81 22 LEU B O 1
ATOM 1427 N N . GLN B 1 23 ? 4.949 -1.419 -1.534 1 98.62 23 GLN B N 1
ATOM 1428 C CA . GLN B 1 23 ? 5.742 -0.427 -2.25 1 98.62 23 GLN B CA 1
ATOM 1429 C C . GLN B 1 23 ? 6.25 -0.981 -3.578 1 98.62 23 GLN B C 1
ATOM 1431 O O . GLN B 1 23 ? 6.145 -0.32 -4.613 1 98.62 23 GLN B O 1
ATOM 1436 N N . LEU B 1 24 ? 6.781 -2.184 -3.559 1 98.69 24 LEU B N 1
ATOM 1437 C CA . LEU B 1 24 ? 7.258 -2.82 -4.781 1 98.69 24 LEU B CA 1
ATOM 1438 C C . LEU B 1 24 ? 6.113 -3.021 -5.77 1 98.69 24 LEU B C 1
ATOM 1440 O O . LEU B 1 24 ? 6.25 -2.711 -6.957 1 98.69 24 LEU B O 1
ATOM 1444 N N . ARG B 1 25 ? 4.973 -3.541 -5.289 1 98.69 25 ARG B N 1
ATOM 1445 C CA . ARG B 1 25 ? 3.812 -3.758 -6.148 1 98.69 25 ARG B CA 1
AT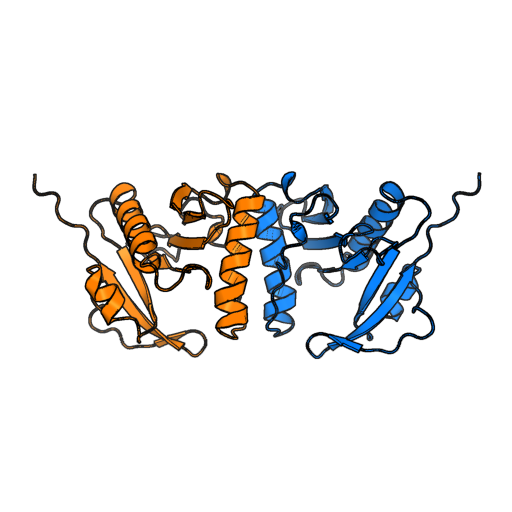OM 1446 C C . ARG B 1 25 ? 3.324 -2.445 -6.75 1 98.69 25 ARG B C 1
ATOM 1448 O O . ARG B 1 25 ? 3.021 -2.379 -7.941 1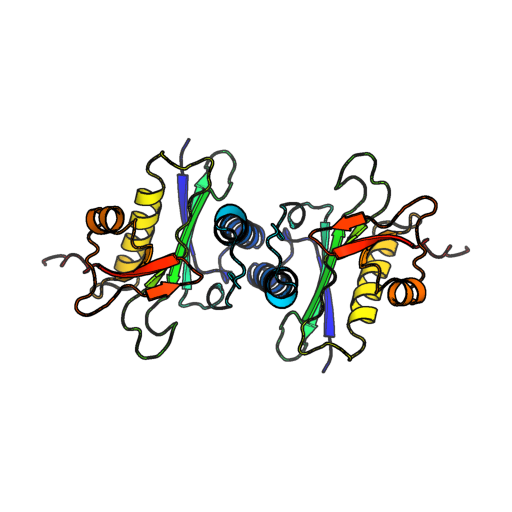 98.69 25 ARG B O 1
ATOM 1455 N N . SER B 1 26 ? 3.242 -1.415 -5.941 1 98.44 26 SER B N 1
ATOM 1456 C CA . SER B 1 26 ? 2.807 -0.115 -6.441 1 98.44 26 SER B CA 1
ATOM 1457 C C 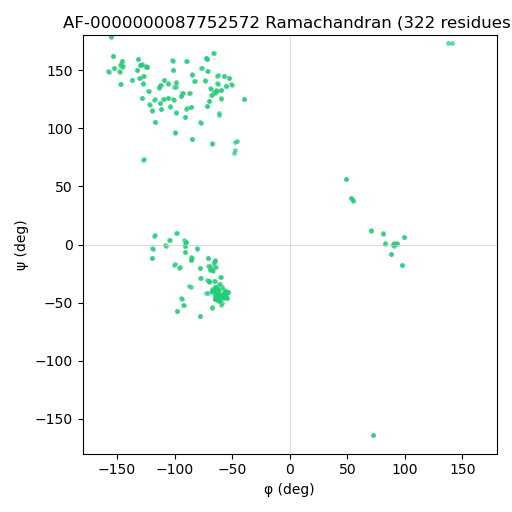. SER B 1 26 ? 3.768 0.421 -7.5 1 98.44 26 SER B C 1
ATOM 1459 O O . SER B 1 26 ? 3.338 1.003 -8.5 1 98.44 26 SER B O 1
ATOM 1461 N N . THR B 1 27 ? 5.047 0.285 -7.273 1 98.31 27 THR B N 1
ATOM 1462 C CA . THR B 1 27 ? 6.055 0.734 -8.227 1 98.31 27 THR B CA 1
ATOM 1463 C C . THR B 1 27 ? 5.828 0.1 -9.594 1 98.31 27 THR B C 1
ATOM 1465 O O . THR B 1 27 ? 5.922 0.776 -10.625 1 98.31 27 THR B O 1
ATOM 1468 N N . VAL B 1 28 ? 5.469 -1.129 -9.609 1 97.06 28 VAL B N 1
ATOM 1469 C CA . VAL B 1 28 ? 5.383 -1.864 -10.867 1 97.06 28 VAL B CA 1
ATOM 1470 C C . VAL B 1 28 ? 3.963 -1.779 -11.422 1 97.06 28 VAL B C 1
ATOM 1472 O O . VAL B 1 28 ? 3.756 -1.333 -12.555 1 97.06 28 VAL B O 1
ATOM 1475 N N . PHE B 1 29 ? 2.936 -2.109 -10.609 1 95.69 29 PHE B N 1
ATOM 1476 C CA . PHE B 1 29 ? 1.572 -2.258 -11.102 1 95.69 29 PHE B CA 1
ATOM 1477 C C . PHE B 1 29 ? 0.923 -0.895 -11.32 1 95.69 29 PHE B C 1
ATOM 1479 O O . PHE B 1 29 ? 0.058 -0.741 -12.18 1 95.69 29 PHE B O 1
ATOM 1486 N N . ILE B 1 30 ? 1.33 0.107 -10.562 1 96.5 30 ILE B N 1
ATOM 1487 C CA . ILE B 1 30 ? 0.732 1.432 -10.695 1 96.5 30 ILE B CA 1
ATOM 1488 C C . ILE B 1 30 ? 1.618 2.312 -11.57 1 96.5 30 ILE B C 1
ATOM 1490 O O . ILE B 1 30 ? 1.208 2.729 -12.656 1 96.5 30 ILE B O 1
ATOM 1494 N N . LEU B 1 31 ? 2.861 2.49 -11.211 1 96.19 31 LEU B N 1
ATOM 1495 C CA . LEU B 1 31 ? 3.715 3.467 -11.875 1 96.19 31 LEU B CA 1
ATOM 1496 C C . LEU B 1 31 ? 4.203 2.938 -13.219 1 96.19 31 LEU B C 1
ATOM 1498 O O . LEU B 1 31 ? 3.893 3.512 -14.266 1 96.19 31 LEU B O 1
ATOM 1502 N N . GLU B 1 32 ? 4.938 1.845 -13.18 1 95.25 32 GLU B N 1
ATOM 1503 C CA . GLU B 1 32 ? 5.547 1.332 -14.398 1 95.25 32 GLU B CA 1
ATOM 1504 C C . GLU B 1 32 ? 4.488 0.934 -15.422 1 95.25 32 GLU B C 1
ATOM 1506 O O . GLU B 1 32 ? 4.652 1.179 -16.625 1 95.25 32 GLU B O 1
ATOM 1511 N N . GLN B 1 33 ? 3.395 0.374 -15.016 1 91.94 33 GLN B N 1
ATOM 1512 C CA . GLN B 1 33 ? 2.359 -0.106 -15.922 1 91.94 33 GLN B CA 1
ATOM 1513 C C . GLN B 1 33 ? 1.317 0.977 -16.188 1 91.94 33 GLN B C 1
ATOM 1515 O O . GLN B 1 33 ? 0.376 0.764 -16.953 1 91.94 33 GLN B O 1
ATOM 1520 N N . ASN B 1 34 ? 1.485 2.145 -15.555 1 92.81 34 ASN B N 1
ATOM 1521 C CA . ASN B 1 34 ? 0.59 3.277 -15.758 1 92.81 34 ASN B CA 1
ATOM 1522 C C . ASN B 1 34 ? -0.875 2.863 -15.648 1 92.81 34 ASN B C 1
ATOM 1524 O O . ASN B 1 34 ? -1.663 3.109 -16.562 1 92.81 34 ASN B O 1
ATOM 1528 N N . SER B 1 35 ? -1.22 2.268 -14.508 1 93 35 SER B N 1
ATOM 1529 C CA . SER B 1 35 ? -2.551 1.702 -14.312 1 93 35 SER B CA 1
ATOM 1530 C C . SER B 1 35 ? -3.199 2.232 -13.039 1 93 35 SER B C 1
ATOM 1532 O O . SER B 1 35 ? -2.533 2.387 -12.016 1 93 35 SER B O 1
ATOM 1534 N N . VAL B 1 36 ? -4.477 2.525 -13.133 1 94.75 36 VAL B N 1
ATOM 1535 C CA . VAL B 1 36 ? -5.301 2.91 -11.992 1 94.75 36 VAL B CA 1
ATOM 1536 C C . VAL B 1 36 ? -6.113 1.709 -11.508 1 94.75 36 VAL B C 1
ATOM 1538 O O . VAL B 1 36 ? -7.172 1.405 -12.07 1 94.75 36 VAL B O 1
ATOM 1541 N N . VAL B 1 37 ? -5.609 1.055 -10.516 1 94.75 37 VAL B N 1
ATOM 1542 C CA . VAL B 1 37 ? -6.25 -0.139 -9.969 1 94.75 37 VAL B CA 1
ATOM 1543 C C . VAL B 1 37 ? -6.031 -0.198 -8.461 1 94.75 37 VAL B C 1
ATOM 1545 O O . VAL B 1 37 ? -5.078 0.382 -7.938 1 94.75 37 VAL B O 1
ATOM 1548 N N . LEU B 1 38 ? -6.926 -0.822 -7.781 1 96.88 38 LEU B N 1
ATOM 1549 C CA . LEU B 1 38 ? -6.738 -1.093 -6.359 1 96.88 38 LEU B CA 1
ATOM 1550 C C . LEU B 1 38 ? -5.93 -2.371 -6.152 1 96.88 38 LEU B C 1
ATOM 1552 O O . LEU B 1 38 ? -6.5 -3.443 -5.945 1 96.88 38 LEU B O 1
ATOM 1556 N N . ASP B 1 39 ? -4.652 -2.219 -6.066 1 97.19 39 ASP B N 1
ATOM 1557 C CA . ASP B 1 39 ? -3.787 -3.383 -5.887 1 97.19 39 ASP B CA 1
ATOM 1558 C C . ASP B 1 39 ? -3.998 -4.016 -4.512 1 97.19 39 ASP B C 1
ATOM 1560 O O . ASP B 1 39 ? -4.207 -5.227 -4.41 1 97.19 39 ASP B O 1
ATOM 1564 N N . PRO B 1 40 ? -3.887 -3.262 -3.371 1 98.25 40 PRO B N 1
ATOM 1565 C CA . PRO B 1 40 ? -4.289 -3.887 -2.109 1 98.25 40 PRO B CA 1
ATOM 1566 C C . PRO B 1 40 ? -5.789 -4.16 -2.039 1 98.25 40 PRO B C 1
ATOM 1568 O O . PRO B 1 40 ? -6.535 -3.391 -1.429 1 98.25 40 PRO B O 1
ATOM 1571 N N . ASP B 1 41 ? -6.234 -5.238 -2.502 1 97.56 41 ASP B N 1
ATOM 1572 C CA . ASP B 1 41 ? -7.633 -5.551 -2.773 1 97.56 41 ASP B CA 1
ATOM 1573 C C . ASP B 1 41 ? -8.297 -6.184 -1.554 1 97.56 41 ASP B C 1
ATOM 1575 O O . ASP B 1 41 ? -9.469 -6.582 -1.612 1 97.56 41 ASP B O 1
ATOM 1579 N N . GLY B 1 42 ? -7.641 -6.324 -0.521 1 97.81 42 GLY B N 1
ATOM 1580 C CA . GLY B 1 42 ? -8.195 -6.844 0.718 1 97.81 42 GLY B CA 1
ATOM 1581 C C . GLY B 1 42 ? -7.918 -8.32 0.919 1 97.81 42 GLY B C 1
ATOM 1582 O O . GLY B 1 42 ? -8.023 -8.836 2.037 1 97.81 42 GLY B O 1
ATOM 1583 N N . LEU B 1 43 ? -7.551 -9.039 -0.134 1 98.19 43 LEU B N 1
ATOM 1584 C CA . LEU B 1 43 ? -7.387 -10.484 -0.054 1 98.19 43 LEU B CA 1
ATOM 1585 C C . LEU B 1 43 ? -6.059 -10.844 0.608 1 98.19 43 LEU B C 1
ATOM 1587 O O . LEU B 1 43 ? -5.902 -11.953 1.131 1 98.19 43 LEU B O 1
ATOM 1591 N N . ASP B 1 44 ? -5.098 -9.922 0.633 1 98.69 44 ASP B N 1
ATOM 1592 C CA . ASP B 1 44 ? -3.77 -10.156 1.19 1 98.69 44 ASP B CA 1
ATOM 1593 C C . ASP B 1 44 ? -3.854 -10.531 2.668 1 98.69 44 ASP B C 1
ATOM 1595 O O . ASP B 1 44 ? -2.961 -11.195 3.199 1 98.69 44 ASP B O 1
ATOM 1599 N N . MET B 1 45 ? -4.875 -10.07 3.322 1 98.06 45 MET B N 1
ATOM 1600 C CA . MET B 1 45 ? -4.941 -10.203 4.773 1 98.06 45 MET B CA 1
ATOM 1601 C C . MET B 1 45 ? -5.531 -11.555 5.168 1 98.06 45 MET B C 1
ATOM 1603 O O . MET B 1 45 ? -5.504 -11.93 6.34 1 98.06 45 MET B O 1
ATOM 1607 N N . LEU B 1 46 ? -6.074 -12.258 4.227 1 97.81 46 LEU B N 1
ATOM 1608 C CA . LEU B 1 46 ? -6.719 -13.531 4.52 1 97.81 46 LEU B CA 1
ATOM 1609 C C . LEU B 1 46 ? -5.684 -14.594 4.867 1 97.81 46 LE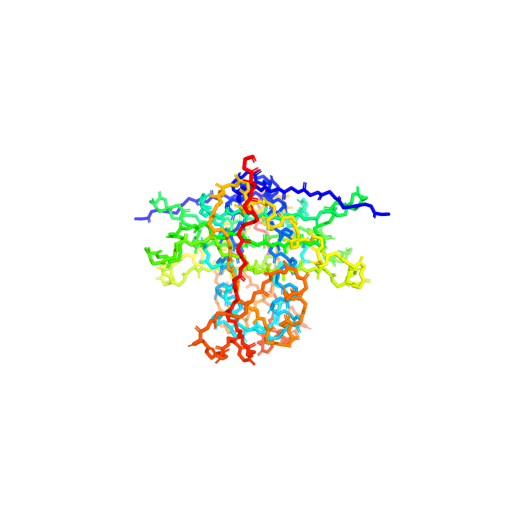U B C 1
ATOM 1611 O O . LEU B 1 46 ? -4.586 -14.602 4.309 1 97.81 46 LEU B O 1
ATOM 1615 N N . VAL B 1 47 ? -6.066 -15.555 5.727 1 96.62 47 VAL B N 1
ATOM 1616 C CA . VAL B 1 47 ? -5.184 -16.641 6.137 1 96.62 47 VAL B CA 1
ATOM 1617 C C . VAL B 1 47 ? -4.941 -17.578 4.957 1 96.62 47 VAL B C 1
ATOM 1619 O O . VAL B 1 47 ? -3.953 -18.312 4.938 1 96.62 47 VAL B O 1
ATOM 1622 N N . SER B 1 48 ? -5.836 -17.578 3.949 1 97.31 48 SER B N 1
ATOM 1623 C CA . SER B 1 48 ? -5.703 -18.406 2.76 1 97.31 48 SER B CA 1
ATOM 1624 C C . SER B 1 48 ? -4.742 -17.781 1.754 1 97.31 48 SER B C 1
ATOM 1626 O O . SER B 1 48 ? -4.438 -18.391 0.724 1 97.31 48 SER B O 1
ATOM 1628 N N . CYS B 1 49 ? -4.27 -16.625 2.072 1 98.69 49 CYS B N 1
ATOM 1629 C CA . CYS B 1 49 ? -3.328 -15.93 1.196 1 98.69 49 CYS B CA 1
ATOM 1630 C C . CYS B 1 49 ? -1.899 -16.078 1.705 1 98.69 49 CYS B C 1
ATOM 1632 O O . CYS B 1 49 ? -1.611 -15.758 2.859 1 98.69 49 CYS B O 1
ATOM 1634 N N . LEU B 1 50 ? -1.049 -16.562 0.849 1 98.81 50 LEU B N 1
ATOM 1635 C CA . LEU B 1 50 ? 0.371 -16.672 1.166 1 98.81 50 LEU B CA 1
ATOM 1636 C C . LEU B 1 50 ? 1.185 -15.664 0.357 1 98.81 50 LEU B C 1
ATOM 1638 O O . LEU B 1 50 ? 0.887 -15.422 -0.814 1 98.81 50 LEU B O 1
ATOM 1642 N N . HIS B 1 51 ? 2.125 -15.133 0.958 1 98.94 51 HIS B N 1
ATOM 1643 C CA . HIS B 1 51 ? 3.033 -14.172 0.347 1 98.94 51 HIS B CA 1
ATOM 1644 C C . HIS B 1 51 ? 4.434 -14.75 0.198 1 98.94 51 HIS B C 1
ATOM 1646 O O . HIS B 1 51 ? 5.066 -15.133 1.189 1 98.94 51 HIS B O 1
ATOM 1652 N N . ILE B 1 52 ? 4.891 -14.898 -1.009 1 98.88 52 ILE B N 1
ATOM 1653 C CA . ILE B 1 52 ? 6.262 -15.281 -1.329 1 98.88 52 ILE B CA 1
ATOM 1654 C C . ILE B 1 52 ? 7.137 -14.039 -1.445 1 98.88 52 ILE B C 1
ATOM 1656 O O . ILE B 1 52 ? 6.945 -13.219 -2.344 1 98.88 52 ILE B O 1
ATOM 1660 N N . VAL B 1 53 ? 8.109 -13.961 -0.57 1 98.81 53 VAL B N 1
ATOM 1661 C CA . VAL B 1 53 ? 8.906 -12.742 -0.503 1 98.81 53 VAL B CA 1
ATOM 1662 C C . VAL B 1 53 ? 10.383 -13.07 -0.734 1 98.81 53 VAL B C 1
ATOM 1664 O O . VAL B 1 53 ? 10.945 -13.922 -0.041 1 98.81 53 VAL B O 1
ATOM 1667 N N . GLY B 1 54 ? 10.945 -12.484 -1.74 1 98.5 54 GLY B N 1
ATOM 1668 C CA . GLY B 1 54 ? 12.375 -12.539 -1.974 1 98.5 54 GLY B CA 1
ATOM 1669 C C . GLY B 1 54 ? 13.094 -11.258 -1.601 1 98.5 54 GLY B C 1
ATOM 1670 O O . GLY B 1 54 ? 12.828 -10.203 -2.18 1 98.5 54 GLY B O 1
ATOM 1671 N N . ARG B 1 55 ? 14.031 -11.344 -0.626 1 97.44 55 ARG B N 1
ATOM 1672 C CA . ARG B 1 55 ? 14.789 -10.18 -0.159 1 97.44 55 ARG B CA 1
ATOM 1673 C C . ARG B 1 55 ? 16.25 -10.281 -0.553 1 97.44 55 ARG B C 1
ATOM 1675 O O . ARG B 1 55 ? 16.844 -11.367 -0.491 1 97.44 55 ARG B O 1
ATOM 1682 N N . ASN B 1 56 ? 16.734 -9.086 -1.01 1 95.62 56 ASN B N 1
ATOM 1683 C CA . ASN B 1 56 ? 18.172 -9 -1.149 1 95.62 56 ASN B CA 1
ATOM 1684 C C . ASN B 1 56 ? 18.891 -9.234 0.183 1 95.62 56 ASN B C 1
ATOM 1686 O O . ASN B 1 56 ? 18.594 -8.562 1.173 1 95.62 56 ASN B O 1
ATOM 1690 N N . ASP B 1 57 ? 19.828 -10.188 0.244 1 93.12 57 ASP B N 1
ATOM 1691 C CA . ASP B 1 57 ? 20.422 -10.602 1.511 1 93.12 57 ASP B CA 1
ATOM 1692 C C . ASP B 1 57 ? 21.312 -9.508 2.086 1 93.12 57 ASP B C 1
ATOM 1694 O O . ASP B 1 57 ? 21.609 -9.508 3.283 1 93.12 57 ASP B O 1
ATOM 1698 N N . GLN B 1 58 ? 21.75 -8.562 1.321 1 92.56 58 GLN B N 1
ATOM 1699 C CA . GLN B 1 58 ? 22.641 -7.496 1.78 1 92.56 58 GLN B CA 1
ATOM 1700 C C . GLN B 1 58 ? 21.844 -6.262 2.193 1 92.56 58 GLN B C 1
ATOM 1702 O O . GLN B 1 58 ? 22.047 -5.715 3.277 1 92.56 58 GLN B O 1
ATOM 1707 N N . THR B 1 59 ? 20.875 -5.844 1.386 1 90.56 59 THR B N 1
ATOM 1708 C CA . THR B 1 59 ? 20.156 -4.598 1.623 1 90.56 59 THR B CA 1
ATOM 1709 C C . THR B 1 59 ? 18.859 -4.863 2.375 1 90.56 59 THR B C 1
ATOM 1711 O O . THR B 1 59 ? 18.25 -3.941 2.916 1 90.56 59 THR B O 1
ATOM 1714 N N . ARG B 1 60 ? 18.375 -6.109 2.334 1 91.12 60 ARG B N 1
ATOM 1715 C CA . ARG B 1 60 ? 17.141 -6.539 2.975 1 91.12 60 ARG B CA 1
ATOM 1716 C C . ARG B 1 60 ? 15.922 -5.965 2.256 1 91.12 60 ARG B C 1
ATOM 1718 O O . ARG B 1 60 ? 14.797 -6.082 2.738 1 91.12 60 ARG B O 1
ATOM 1725 N N . ASP B 1 61 ? 16.156 -5.43 1.098 1 94.25 61 ASP B N 1
ATOM 1726 C CA . ASP B 1 61 ? 15.07 -4.93 0.273 1 94.25 61 ASP B CA 1
ATOM 1727 C C . ASP B 1 61 ? 14.281 -6.078 -0.353 1 94.25 61 ASP B C 1
ATOM 1729 O O . ASP B 1 61 ? 14.859 -7.105 -0.721 1 94.25 61 ASP B O 1
ATOM 1733 N N . VAL B 1 62 ? 12.992 -5.895 -0.404 1 97.94 62 VAL B N 1
ATOM 1734 C CA . VAL B 1 62 ? 12.172 -6.84 -1.153 1 97.94 62 VAL B CA 1
ATOM 1735 C C . VAL B 1 62 ? 12.398 -6.645 -2.652 1 97.94 62 VAL B C 1
ATOM 1737 O O . VAL B 1 62 ? 12.125 -5.57 -3.191 1 97.94 62 VAL B O 1
ATOM 1740 N N . VAL B 1 63 ? 12.875 -7.676 -3.352 1 98.06 63 VAL B N 1
ATOM 1741 C CA . VAL B 1 63 ? 13.234 -7.5 -4.754 1 98.06 63 VAL B CA 1
ATOM 1742 C C . VAL B 1 63 ? 12.391 -8.422 -5.625 1 98.06 63 VAL B C 1
ATOM 1744 O O . VAL B 1 63 ? 12.352 -8.266 -6.848 1 98.06 63 VAL B O 1
ATOM 1747 N N . ALA B 1 64 ? 11.695 -9.336 -5.043 1 98.62 64 ALA B N 1
ATOM 1748 C CA . ALA B 1 64 ? 10.766 -10.227 -5.746 1 98.62 64 ALA B CA 1
ATOM 1749 C C . ALA B 1 64 ? 9.594 -10.602 -4.852 1 98.62 64 ALA B C 1
ATOM 1751 O O . ALA B 1 64 ? 9.742 -10.719 -3.633 1 98.62 64 ALA B O 1
ATOM 1752 N N . TYR B 1 65 ? 8.492 -10.828 -5.48 1 98.88 65 TYR B N 1
ATOM 1753 C CA . TYR B 1 65 ? 7.285 -11.133 -4.719 1 98.88 65 TYR B CA 1
ATOM 1754 C C . TYR B 1 65 ? 6.266 -11.875 -5.582 1 98.88 65 TYR B C 1
ATOM 1756 O O . TYR B 1 65 ? 6.188 -11.641 -6.789 1 98.88 65 TYR B O 1
ATOM 1764 N N . ALA B 1 66 ? 5.477 -12.719 -4.992 1 98.88 66 ALA B N 1
ATOM 1765 C CA . ALA B 1 66 ? 4.27 -13.305 -5.57 1 98.88 66 ALA B CA 1
ATOM 1766 C C . ALA B 1 66 ? 3.217 -13.562 -4.5 1 98.88 66 ALA B C 1
ATOM 1768 O O . ALA B 1 66 ? 3.547 -13.727 -3.322 1 98.88 66 ALA B O 1
ATOM 1769 N N . ARG B 1 67 ? 2.02 -13.586 -4.895 1 98.94 67 ARG B N 1
ATOM 1770 C CA . ARG B 1 67 ? 0.895 -13.883 -4.012 1 98.94 67 ARG B CA 1
ATOM 1771 C C . ARG B 1 67 ? 0.225 -15.195 -4.395 1 98.94 67 ARG B C 1
ATOM 1773 O O . ARG B 1 67 ? 0.009 -15.469 -5.574 1 98.94 67 ARG B O 1
ATOM 1780 N N . ILE B 1 68 ? -0.074 -16 -3.424 1 98.88 68 ILE B N 1
ATOM 1781 C CA . ILE B 1 68 ? -0.857 -17.219 -3.635 1 98.88 68 ILE B CA 1
ATOM 1782 C C . ILE B 1 68 ? -2.209 -17.078 -2.938 1 98.88 68 ILE B C 1
ATOM 1784 O O . ILE B 1 68 ? -2.271 -16.828 -1.732 1 98.88 68 ILE B O 1
ATOM 1788 N N . LEU B 1 69 ? -3.264 -17.188 -3.682 1 98.81 69 LEU B N 1
ATOM 1789 C CA . LEU B 1 69 ? -4.609 -17.297 -3.125 1 98.81 69 LEU B CA 1
ATOM 1790 C C . LEU B 1 69 ? -5.07 -18.75 -3.082 1 98.81 69 LEU B C 1
ATOM 1792 O O . LEU B 1 69 ? -5.273 -19.375 -4.129 1 98.81 69 LEU B O 1
ATOM 1796 N N . GLY B 1 70 ? -5.223 -19.25 -1.877 1 98.5 70 GLY B N 1
ATOM 1797 C CA . GLY B 1 70 ? -5.625 -20.641 -1.719 1 98.5 70 GLY B CA 1
ATOM 1798 C C . GLY B 1 70 ? -7.023 -20.906 -2.234 1 98.5 70 GLY B C 1
ATOM 1799 O O . GLY B 1 70 ? -7.797 -19.984 -2.479 1 98.5 70 GLY B O 1
ATOM 1800 N N . PRO B 1 71 ? -7.301 -22.234 -2.395 1 97.94 71 PRO B N 1
ATOM 1801 C CA . PRO B 1 71 ? -8.641 -22.625 -2.855 1 97.94 71 PRO B CA 1
ATOM 1802 C C . PRO B 1 71 ? -9.75 -21.969 -2.037 1 97.94 71 PRO B C 1
ATOM 1804 O O . PRO B 1 71 ? -9.617 -21.828 -0.82 1 97.94 71 PRO B O 1
ATOM 1807 N N . GLY B 1 72 ? -10.781 -21.5 -2.77 1 97.19 72 GLY B N 1
ATOM 1808 C CA . GLY B 1 72 ? -11.953 -20.938 -2.107 1 97.19 72 GLY B CA 1
ATOM 1809 C C . GLY B 1 72 ? -11.82 -19.453 -1.814 1 97.19 72 GLY B C 1
ATOM 1810 O O . GLY B 1 72 ? -12.781 -18.812 -1.399 1 97.19 72 GLY B O 1
ATOM 1811 N N . THR B 1 73 ? -10.617 -18.875 -2.02 1 97.31 73 THR B N 1
ATOM 1812 C CA . THR B 1 73 ? -10.375 -17.469 -1.681 1 97.31 73 THR B CA 1
ATOM 1813 C C . THR B 1 73 ? -11.219 -16.547 -2.551 1 97.31 73 THR B C 1
ATOM 1815 O O . THR B 1 73 ? -11.805 -15.586 -2.055 1 97.31 73 THR B O 1
ATOM 1818 N N . LYS B 1 74 ? -11.312 -16.797 -3.828 1 95.62 74 LYS B N 1
ATOM 1819 C CA . LYS B 1 74 ? -12.062 -15.945 -4.754 1 95.62 74 LYS B CA 1
ATOM 1820 C C . LYS B 1 74 ? -13.5 -16.438 -4.898 1 95.62 74 LYS B C 1
ATOM 1822 O O . LYS B 1 74 ? -14.266 -15.898 -5.703 1 95.62 74 LYS B O 1
ATOM 1827 N N . GLY B 1 75 ? -13.859 -17.406 -4.176 1 94.12 75 GLY B N 1
ATOM 1828 C CA . GLY B 1 75 ? -15.188 -17.984 -4.238 1 94.12 75 GLY B CA 1
ATOM 1829 C C . GLY B 1 75 ? -15.18 -19.5 -4.191 1 94.12 75 GLY B C 1
ATOM 1830 O O . GLY B 1 75 ? -14.125 -20.125 -4.332 1 94.12 75 GLY B O 1
ATOM 1831 N N . LYS B 1 76 ? -16.344 -20.031 -4.105 1 93.25 76 LYS B N 1
ATOM 1832 C CA . LYS B 1 76 ? -16.5 -21.469 -3.904 1 93.25 76 LYS B CA 1
ATOM 1833 C C . LYS B 1 76 ? -16.016 -22.25 -5.125 1 93.25 76 LYS B C 1
ATOM 1835 O O . LYS B 1 76 ? -15.586 -23.406 -5.004 1 93.25 76 LYS B O 1
ATOM 1840 N N . ASP B 1 77 ? -15.977 -21.641 -6.246 1 93.62 77 ASP B N 1
ATOM 1841 C CA . ASP B 1 77 ? -15.648 -22.328 -7.488 1 93.62 77 ASP B CA 1
ATOM 1842 C C . ASP B 1 77 ? -14.133 -22.391 -7.699 1 93.62 77 ASP B C 1
ATOM 1844 O O . ASP B 1 77 ? -13.656 -23.141 -8.547 1 93.62 77 ASP B O 1
ATOM 1848 N N . GLN B 1 78 ? -13.359 -21.641 -6.945 1 95.88 78 GLN B N 1
ATOM 1849 C CA . GLN B 1 78 ? -11.906 -21.703 -7.059 1 95.88 78 GLN B CA 1
ATOM 1850 C C . GLN B 1 78 ? -11.352 -22.938 -6.359 1 95.88 78 GLN B C 1
ATOM 1852 O O . GLN B 1 78 ? -11.203 -22.953 -5.133 1 95.88 78 GLN B O 1
ATOM 1857 N N . ARG B 1 79 ? -10.961 -23.891 -7.07 1 95.56 79 ARG B N 1
ATOM 1858 C CA . ARG B 1 79 ? -10.617 -25.203 -6.516 1 95.56 79 ARG B CA 1
ATOM 1859 C C . ARG B 1 79 ? -9.109 -25.359 -6.379 1 95.56 79 ARG B C 1
ATOM 1861 O O . ARG B 1 79 ? -8.633 -26.266 -5.695 1 95.56 79 ARG B O 1
ATOM 1868 N N . VAL B 1 80 ? -8.375 -24.562 -7.031 1 97.44 80 VAL B N 1
ATOM 1869 C CA . VAL B 1 80 ? -6.918 -24.656 -7.004 1 97.44 80 VAL B CA 1
ATOM 1870 C C . VAL B 1 80 ? -6.316 -23.312 -6.586 1 97.44 80 VAL B C 1
ATOM 1872 O O . VAL B 1 80 ? -6.961 -22.281 -6.719 1 97.44 80 VAL B O 1
ATOM 1875 N N . PRO B 1 81 ? -5.137 -23.359 -5.996 1 98.56 81 PRO B N 1
ATOM 1876 C CA . PRO B 1 81 ? -4.496 -22.078 -5.672 1 98.56 81 PRO B CA 1
ATOM 1877 C C . PRO B 1 81 ? -4.176 -21.25 -6.914 1 98.56 81 PRO B C 1
ATOM 1879 O O . PRO B 1 81 ? -3.883 -21.797 -7.973 1 98.56 81 PRO B O 1
ATOM 1882 N N . LEU B 1 82 ? -4.309 -19.953 -6.719 1 98.5 82 LEU B N 1
ATOM 1883 C CA . LEU B 1 82 ? -4.004 -19 -7.773 1 98.5 82 LEU B CA 1
ATOM 1884 C C . LEU B 1 82 ? -2.732 -18.219 -7.445 1 98.5 82 LEU B C 1
ATOM 1886 O O . LEU B 1 82 ? -2.594 -17.688 -6.344 1 98.5 82 LEU B O 1
ATOM 1890 N N . ILE B 1 83 ? -1.775 -18.25 -8.352 1 98.69 83 ILE B N 1
ATOM 1891 C CA . ILE B 1 83 ? -0.582 -17.422 -8.227 1 98.69 83 ILE B CA 1
ATOM 1892 C C . ILE B 1 83 ? -0.792 -16.109 -8.977 1 98.69 83 ILE B C 1
ATOM 1894 O O . ILE B 1 83 ? -1.286 -16.094 -10.102 1 98.69 83 ILE B O 1
ATOM 1898 N N . GLY B 1 84 ? -0.512 -15.062 -8.328 1 98.06 84 GLY B N 1
ATOM 1899 C CA . GLY B 1 84 ? -0.639 -13.75 -8.953 1 98.06 84 GLY B CA 1
ATOM 1900 C C . GLY B 1 84 ? 0.248 -12.695 -8.32 1 98.06 84 GLY B C 1
ATOM 1901 O O . GLY B 1 84 ? 1.063 -13.008 -7.449 1 98.06 84 GLY B O 1
ATOM 1902 N N . ARG B 1 85 ? 0.159 -11.484 -8.898 1 97.81 85 ARG B N 1
ATOM 1903 C CA . ARG B 1 85 ? 0.929 -10.336 -8.43 1 97.81 85 ARG B CA 1
ATOM 1904 C C . ARG B 1 85 ? 2.42 -10.656 -8.391 1 97.81 85 ARG B C 1
ATOM 1906 O O . ARG B 1 85 ? 3.1 -10.359 -7.41 1 97.81 85 ARG B O 1
ATOM 1913 N N . VAL B 1 86 ? 2.789 -11.391 -9.383 1 98.19 86 VAL B N 1
ATOM 1914 C CA . VAL B 1 86 ? 4.203 -11.711 -9.531 1 98.19 86 VAL B CA 1
ATOM 1915 C C . VAL B 1 86 ? 4.977 -10.469 -9.945 1 98.19 86 VAL B C 1
ATOM 1917 O O . VAL B 1 86 ? 4.66 -9.844 -10.961 1 98.19 86 VAL B O 1
ATOM 1920 N N . VAL B 1 87 ? 5.977 -10.117 -9.148 1 98.12 87 VAL B N 1
ATOM 1921 C CA . VAL B 1 87 ? 6.684 -8.875 -9.453 1 98.12 87 VAL B CA 1
ATOM 1922 C C . VAL B 1 87 ? 8.156 -9.008 -9.055 1 98.12 87 VAL B C 1
ATOM 1924 O O . VAL B 1 87 ? 8.477 -9.641 -8.055 1 98.12 87 VAL B O 1
ATOM 1927 N N . VAL B 1 88 ? 9.008 -8.508 -9.891 1 98 88 VAL B N 1
ATOM 1928 C CA . VAL B 1 88 ? 10.438 -8.383 -9.648 1 98 88 VAL B CA 1
ATOM 1929 C C . VAL B 1 88 ? 10.867 -6.926 -9.781 1 98 88 VAL B C 1
ATOM 1931 O O . VAL B 1 88 ? 10.469 -6.238 -10.727 1 98 88 VAL B O 1
ATOM 1934 N N . ALA B 1 89 ? 11.633 -6.449 -8.812 1 97.94 89 ALA B N 1
ATOM 1935 C CA . ALA B 1 89 ? 12.141 -5.082 -8.859 1 97.94 89 ALA B CA 1
ATOM 1936 C C . ALA B 1 89 ? 12.953 -4.84 -10.133 1 97.94 89 ALA B C 1
ATOM 1938 O O . ALA B 1 89 ? 13.68 -5.719 -10.586 1 97.94 89 ALA B O 1
ATOM 1939 N N . LYS B 1 90 ? 12.836 -3.635 -10.641 1 96.38 90 LYS B N 1
ATOM 1940 C CA . LYS B 1 90 ? 13.562 -3.27 -11.852 1 96.38 90 LYS B CA 1
ATOM 1941 C C . LYS B 1 90 ? 15.055 -3.551 -11.703 1 96.38 90 LYS B C 1
ATOM 1943 O O . LYS B 1 90 ? 15.688 -4.062 -12.633 1 96.38 90 LYS B O 1
ATOM 1948 N N . SER B 1 91 ? 15.586 -3.268 -10.57 1 93 91 SER B N 1
ATOM 1949 C CA . SER B 1 91 ? 17.016 -3.414 -10.289 1 93 91 SER B CA 1
ATOM 1950 C C . SER B 1 91 ? 17.438 -4.879 -10.336 1 93 91 SER B C 1
ATOM 1952 O O . SER B 1 91 ? 18.625 -5.18 -10.398 1 93 91 SER B O 1
ATOM 1954 N N . ALA B 1 92 ? 16.5 -5.797 -10.281 1 94.31 92 ALA B N 1
ATOM 1955 C CA . ALA B 1 92 ? 16.844 -7.215 -10.203 1 94.31 92 ALA B CA 1
ATOM 1956 C C . ALA B 1 92 ? 16.328 -7.969 -11.43 1 94.31 92 ALA B C 1
ATOM 1958 O O . ALA B 1 92 ? 16.344 -9.203 -11.453 1 94.31 92 ALA B O 1
ATOM 1959 N N . ARG B 1 93 ? 15.836 -7.254 -12.383 1 94.06 93 ARG B N 1
ATOM 1960 C CA . ARG B 1 93 ? 15.32 -7.906 -13.578 1 94.06 93 ARG B CA 1
ATOM 1961 C C . ARG B 1 93 ? 16.453 -8.352 -14.5 1 94.06 93 ARG B C 1
ATOM 1963 O O . ARG B 1 93 ? 17.578 -7.836 -14.406 1 94.06 93 ARG B O 1
ATOM 1970 N N . GLY B 1 94 ? 16.188 -9.398 -15.258 1 92.81 94 GLY B N 1
ATOM 1971 C CA . GLY B 1 94 ? 17.203 -9.945 -16.141 1 92.81 94 GLY B CA 1
ATOM 1972 C C . GLY B 1 94 ? 18.188 -10.859 -15.438 1 92.81 94 GLY B C 1
ATOM 1973 O O . GLY B 1 94 ? 19.203 -11.242 -16 1 92.81 94 GLY B O 1
ATOM 1974 N N . THR B 1 95 ? 17.969 -11.227 -14.211 1 92.81 95 THR B N 1
ATOM 1975 C CA . THR B 1 95 ? 18.875 -12.047 -13.422 1 92.81 95 THR B CA 1
ATOM 1976 C C . THR B 1 95 ? 18.312 -13.453 -13.242 1 92.81 95 THR B C 1
ATOM 1978 O O . THR B 1 95 ? 18.938 -14.289 -12.578 1 92.81 95 THR B O 1
ATOM 1981 N N . GLY B 1 96 ? 17.109 -13.664 -13.805 1 95.25 96 GLY B N 1
ATOM 1982 C CA . GLY B 1 96 ? 16.469 -14.953 -13.602 1 95.25 96 GLY B CA 1
ATOM 1983 C C . GLY B 1 96 ? 15.578 -14.977 -12.375 1 95.25 96 GLY B C 1
ATOM 1984 O O . GLY B 1 96 ? 14.953 -16 -12.07 1 95.25 96 GLY B O 1
ATOM 1985 N N . LEU B 1 97 ? 15.461 -13.922 -11.688 1 96.81 97 LEU B N 1
ATOM 1986 C CA . LEU B 1 97 ? 14.727 -13.852 -10.43 1 96.81 97 LEU B CA 1
ATOM 1987 C C . LEU B 1 97 ? 13.234 -14.102 -10.664 1 96.81 97 LEU B C 1
ATOM 1989 O O . LEU B 1 97 ? 12.539 -14.602 -9.773 1 96.81 97 LEU B O 1
ATOM 1993 N N . GLY B 1 98 ? 12.75 -13.711 -11.82 1 97.12 98 GLY B N 1
ATOM 1994 C CA . GLY B 1 98 ? 11.375 -14.023 -12.172 1 97.12 98 GLY B CA 1
ATOM 1995 C C . GLY B 1 98 ? 11.07 -15.516 -12.125 1 97.12 98 GLY B C 1
ATOM 1996 O O . GLY B 1 98 ? 10.055 -15.93 -11.57 1 97.12 98 GLY B O 1
ATOM 1997 N N . ARG B 1 99 ? 11.969 -16.281 -12.68 1 97.5 99 ARG B N 1
ATOM 1998 C CA . ARG B 1 99 ? 11.82 -17.734 -12.633 1 97.5 99 ARG B CA 1
ATOM 1999 C C . ARG B 1 99 ? 11.922 -18.25 -11.203 1 97.5 99 ARG B C 1
ATOM 2001 O O . ARG B 1 99 ? 11.164 -19.125 -10.797 1 97.5 99 ARG B O 1
ATOM 2008 N N . GLN B 1 100 ? 12.836 -17.688 -10.445 1 97.94 100 GLN B N 1
ATOM 2009 C CA . GLN B 1 100 ? 13.062 -18.141 -9.078 1 97.94 100 GLN B CA 1
ATOM 2010 C C . GLN B 1 100 ? 11.836 -17.891 -8.211 1 97.94 100 GLN B C 1
ATOM 2012 O O . GLN B 1 100 ? 11.43 -18.766 -7.43 1 97.94 100 GLN B O 1
ATOM 2017 N N . VAL B 1 101 ? 11.234 -16.719 -8.312 1 98.5 101 VAL B N 1
ATOM 2018 C CA . VAL B 1 101 ? 10.062 -16.438 -7.496 1 98.5 101 VAL B CA 1
ATOM 2019 C C . VAL B 1 101 ? 8.922 -17.375 -7.887 1 98.5 101 VAL B C 1
ATOM 2021 O O . VAL B 1 101 ? 8.18 -17.844 -7.027 1 98.5 101 VAL B O 1
ATOM 2024 N N . MET B 1 102 ? 8.766 -17.703 -9.148 1 98.56 102 MET B N 1
ATOM 2025 C CA . MET B 1 102 ? 7.73 -18.625 -9.602 1 98.56 102 MET B CA 1
ATOM 2026 C C . MET B 1 102 ? 7.996 -20.031 -9.078 1 98.56 102 MET B C 1
ATOM 2028 O O . MET B 1 102 ? 7.066 -20.75 -8.68 1 98.56 102 MET B O 1
ATOM 2032 N N . LYS B 1 103 ? 9.242 -20.406 -9.07 1 98.44 103 LYS B N 1
ATOM 2033 C CA . LYS B 1 103 ? 9.578 -21.719 -8.523 1 98.44 103 LYS B CA 1
ATOM 2034 C C . LYS B 1 103 ? 9.227 -21.797 -7.035 1 98.44 103 LYS B C 1
ATOM 2036 O O . LYS B 1 103 ? 8.711 -22.812 -6.57 1 98.44 103 LYS B O 1
ATOM 2041 N N . GLU B 1 104 ? 9.57 -20.734 -6.305 1 98.62 104 GLU B N 1
ATOM 2042 C CA . GLU B 1 104 ? 9.188 -20.672 -4.895 1 98.62 104 GLU B CA 1
ATOM 2043 C C . GLU B 1 104 ? 7.672 -20.766 -4.73 1 98.62 104 GLU B C 1
ATOM 2045 O O . GLU B 1 104 ? 7.176 -21.469 -3.85 1 98.62 104 GLU B O 1
ATOM 2050 N N . ALA B 1 105 ? 6.941 -20.047 -5.555 1 98.75 105 ALA B N 1
ATOM 2051 C CA . ALA B 1 105 ? 5.48 -20.031 -5.48 1 98.75 105 ALA B CA 1
ATOM 2052 C C . ALA B 1 105 ? 4.902 -21.406 -5.801 1 98.75 105 ALA B C 1
ATOM 2054 O O . ALA B 1 105 ? 4.008 -21.891 -5.098 1 98.75 105 ALA B O 1
ATOM 2055 N N . ILE B 1 106 ? 5.398 -22 -6.867 1 98.44 106 ILE B N 1
ATOM 2056 C CA . ILE B 1 106 ? 4.941 -23.328 -7.266 1 98.44 106 ILE B CA 1
ATOM 2057 C C . ILE B 1 106 ? 5.223 -24.328 -6.145 1 98.44 106 ILE B C 1
ATOM 2059 O O . ILE B 1 106 ? 4.359 -25.125 -5.785 1 98.44 106 ILE B O 1
ATOM 2063 N N . SER B 1 107 ? 6.449 -24.281 -5.602 1 98.19 107 SER B N 1
ATOM 2064 C CA . SER B 1 107 ? 6.82 -25.156 -4.492 1 98.19 107 SER B CA 1
ATOM 2065 C C . SER B 1 107 ? 5.879 -24.969 -3.307 1 98.19 107 SER B C 1
ATOM 2067 O O . SER B 1 107 ? 5.453 -25.938 -2.684 1 98.19 107 SER B O 1
ATOM 2069 N N . ALA B 1 108 ? 5.547 -23.766 -3.002 1 98.25 108 ALA B N 1
ATOM 2070 C CA . ALA B 1 108 ? 4.629 -23.469 -1.9 1 98.25 108 ALA B CA 1
ATOM 2071 C C . ALA B 1 108 ? 3.25 -24.062 -2.17 1 98.25 108 ALA B C 1
ATOM 2073 O O . ALA B 1 108 ? 2.629 -24.641 -1.272 1 98.25 108 ALA B O 1
ATOM 2074 N N . CYS B 1 109 ? 2.77 -23.891 -3.373 1 98 109 CYS B N 1
ATOM 2075 C CA . CYS B 1 109 ? 1.48 -24.469 -3.738 1 98 109 CYS B CA 1
ATOM 2076 C C . CYS B 1 109 ? 1.479 -25.984 -3.535 1 98 109 CYS B C 1
ATOM 2078 O O . CYS B 1 109 ? 0.531 -26.531 -2.975 1 98 109 CYS B O 1
ATOM 2080 N N . THR B 1 110 ? 2.564 -26.594 -4 1 96.88 110 THR B N 1
ATOM 2081 C CA . THR B 1 110 ? 2.676 -28.047 -3.895 1 96.88 110 THR B CA 1
ATOM 2082 C C . THR B 1 110 ? 2.725 -28.484 -2.434 1 96.88 110 THR B C 1
ATOM 2084 O O . THR B 1 110 ? 2.125 -29.5 -2.061 1 96.88 110 THR B O 1
ATOM 2087 N N . HIS B 1 111 ? 3.42 -27.766 -1.619 1 97 111 HIS B N 1
ATOM 2088 C CA . HIS B 1 111 ? 3.604 -28.109 -0.216 1 97 111 HIS B CA 1
ATOM 2089 C C . HIS B 1 111 ? 2.318 -27.906 0.577 1 97 111 HIS B C 1
ATOM 2091 O O . HIS B 1 111 ? 1.943 -28.75 1.393 1 97 111 HIS B O 1
ATOM 2097 N N . VAL B 1 112 ? 1.615 -26.844 0.325 1 96.88 112 VAL B N 1
ATOM 2098 C CA . VAL B 1 112 ? 0.456 -26.469 1.129 1 96.88 112 VAL B CA 1
ATOM 2099 C C . VAL B 1 112 ? -0.794 -27.156 0.58 1 96.88 112 VAL B C 1
ATOM 2101 O O . VAL B 1 112 ? -1.694 -27.516 1.34 1 96.88 112 VAL B O 1
ATOM 2104 N N . TYR B 1 113 ? -0.823 -27.281 -0.728 1 95.94 113 TYR B N 1
ATOM 2105 C CA . TYR B 1 113 ? -1.965 -27.875 -1.406 1 95.94 113 TYR B CA 1
ATOM 2106 C C . TYR B 1 113 ? -1.519 -29 -2.332 1 95.94 113 TYR B C 1
ATOM 2108 O O . TYR B 1 113 ? -1.688 -28.922 -3.551 1 95.94 113 TYR B O 1
ATOM 2116 N N . PRO B 1 114 ? -1.146 -30.094 -1.718 1 95.44 114 PRO B N 1
ATOM 2117 C CA . PRO B 1 114 ? -0.564 -31.172 -2.539 1 95.44 114 PRO B CA 1
ATOM 2118 C C . PRO B 1 114 ? -1.585 -31.812 -3.469 1 95.44 114 PRO B C 1
ATOM 2120 O O . PRO B 1 114 ? -2.732 -32.031 -3.074 1 95.44 114 PRO B O 1
ATOM 2123 N N . GLY B 1 115 ? -1.165 -31.984 -4.703 1 95.06 115 GLY B N 1
ATOM 2124 C CA . GLY B 1 115 ? -1.9 -32.844 -5.605 1 95.06 115 GLY B CA 1
ATOM 2125 C C . GLY B 1 115 ? -2.92 -32.125 -6.449 1 95.06 115 GLY B C 1
ATOM 2126 O O . GLY B 1 115 ? -3.557 -32.719 -7.324 1 95.06 115 GLY B O 1
ATOM 2127 N N . ILE B 1 116 ? -3.053 -30.766 -6.312 1 95.81 116 ILE B N 1
ATOM 2128 C CA . ILE B 1 116 ? -4.172 -30.141 -7.016 1 95.81 116 ILE B CA 1
ATOM 2129 C C . ILE B 1 116 ? -3.643 -29.125 -8.023 1 95.81 116 ILE B C 1
ATOM 2131 O O . ILE B 1 116 ? -4.418 -28.531 -8.773 1 95.81 116 ILE B O 1
ATOM 2135 N N . GLY B 1 117 ? -2.326 -28.922 -8.039 1 97.25 117 GLY B N 1
ATOM 2136 C CA . GLY B 1 117 ? -1.751 -27.984 -8.984 1 97.25 117 GLY B CA 1
ATOM 2137 C C . GLY B 1 117 ? -2.045 -26.531 -8.641 1 97.25 117 GLY B C 1
ATOM 2138 O O . GLY B 1 117 ? -2.322 -26.203 -7.484 1 97.25 117 GLY B O 1
ATOM 2139 N N . CYS B 1 118 ? -1.842 -25.625 -9.609 1 98.19 118 CYS B N 1
ATOM 2140 C CA . CYS B 1 118 ? -2.1 -24.188 -9.438 1 98.19 118 CYS B CA 1
ATOM 2141 C C . CYS B 1 118 ? -2.422 -23.531 -10.773 1 98.19 118 CYS B C 1
ATOM 2143 O O . CYS B 1 118 ? -2.246 -24.141 -11.828 1 98.19 118 CYS B O 1
ATOM 2145 N N . GLN B 1 119 ? -3.01 -22.359 -10.664 1 97.75 119 GLN B N 1
ATOM 2146 C CA . GLN B 1 119 ? -3.402 -21.594 -11.836 1 97.75 119 GLN B CA 1
ATOM 2147 C C . GLN B 1 119 ? -2.939 -20.141 -11.727 1 97.75 119 GLN B C 1
ATOM 2149 O O . GLN B 1 119 ? -2.59 -19.672 -10.641 1 97.75 119 GLN B O 1
ATOM 2154 N N . LEU B 1 120 ? -2.852 -19.469 -12.844 1 97.62 120 LEU B N 1
ATOM 2155 C CA . LEU B 1 120 ? -2.557 -18.047 -12.852 1 97.62 120 LEU B CA 1
ATOM 2156 C C . LEU B 1 120 ? -3.141 -17.375 -14.094 1 97.62 120 LEU B C 1
ATOM 2158 O O . LEU B 1 120 ? -3.467 -18.047 -15.07 1 97.62 120 LEU B O 1
ATOM 2162 N N . GLY B 1 121 ? -3.441 -16.109 -13.945 1 95.44 121 GLY B N 1
ATOM 2163 C CA . GLY B 1 121 ? -3.689 -15.266 -15.102 1 95.44 121 GLY B CA 1
ATOM 2164 C C . GLY B 1 121 ? -2.441 -14.57 -15.609 1 95.44 121 GLY B C 1
ATOM 2165 O O . GLY B 1 121 ? -1.9 -13.688 -14.945 1 95.44 121 GLY B O 1
ATOM 2166 N N . ALA B 1 122 ? -2.002 -15 -16.75 1 94.38 122 ALA B N 1
ATOM 2167 C CA . ALA B 1 122 ? -0.763 -14.469 -17.297 1 94.38 122 ALA B CA 1
ATOM 2168 C C . ALA B 1 122 ? -1.052 -13.391 -18.344 1 94.38 122 ALA B C 1
ATOM 2170 O O . ALA B 1 122 ? -1.985 -13.523 -19.141 1 94.38 122 ALA B O 1
ATOM 2171 N N . GLN B 1 123 ? -0.177 -12.312 -18.25 1 90.5 123 GLN B N 1
ATOM 2172 C CA . GLN B 1 123 ? -0.17 -11.477 -19.438 1 90.5 123 GLN B CA 1
ATOM 2173 C C . GLN B 1 123 ? 0.147 -12.297 -20.688 1 90.5 123 GLN B C 1
ATOM 2175 O O . GLN B 1 123 ? 1.062 -13.125 -20.672 1 90.5 123 GLN B O 1
ATOM 2180 N N . ALA B 1 124 ? -0.551 -12.102 -21.781 1 91.81 124 ALA B N 1
ATOM 2181 C CA . ALA B 1 124 ? -0.516 -12.961 -22.969 1 91.81 124 ALA B CA 1
ATOM 2182 C C . ALA B 1 124 ? 0.896 -13.055 -23.531 1 91.81 124 ALA B C 1
ATOM 2184 O O . ALA B 1 124 ? 1.317 -14.109 -24 1 91.81 124 ALA B O 1
ATOM 2185 N N . TYR B 1 125 ? 1.628 -12.008 -23.516 1 91.81 125 TYR B N 1
ATOM 2186 C CA . TYR B 1 125 ? 2.957 -12 -24.125 1 91.81 125 TYR B CA 1
ATOM 2187 C C . TYR B 1 125 ? 3.932 -12.828 -23.297 1 91.81 125 TYR B C 1
ATOM 2189 O O . TYR B 1 125 ? 5.012 -13.188 -23.766 1 91.81 125 TYR B O 1
ATOM 2197 N N . LEU B 1 126 ? 3.541 -13.227 -22.062 1 93.69 126 LEU B N 1
ATOM 2198 C CA . LEU B 1 126 ? 4.406 -14.008 -21.188 1 93.69 126 LEU B CA 1
ATOM 2199 C C . LEU B 1 126 ? 4.059 -15.492 -21.266 1 93.69 126 LEU B C 1
ATOM 2201 O O . LEU B 1 126 ? 4.539 -16.281 -20.453 1 93.69 126 LEU B O 1
ATOM 2205 N N . GLU B 1 127 ? 3.254 -15.891 -22.156 1 94.69 127 GLU B N 1
ATOM 2206 C CA . GLU B 1 127 ? 2.811 -17.281 -22.266 1 94.69 127 GLU B CA 1
ATOM 2207 C C . GLU B 1 127 ? 4 -18.234 -22.359 1 94.69 127 GLU B C 1
ATOM 2209 O O . GLU B 1 127 ? 4.027 -19.266 -21.688 1 94.69 127 GLU B O 1
ATOM 2214 N N . LYS B 1 128 ? 4.977 -17.906 -23.188 1 96 128 LYS B N 1
ATOM 2215 C CA . LYS B 1 128 ? 6.145 -18.75 -23.375 1 96 128 LYS B CA 1
ATOM 2216 C C . LYS B 1 128 ? 6.922 -18.906 -22.062 1 96 128 LYS B C 1
ATOM 2218 O O . LYS B 1 128 ? 7.434 -19.984 -21.766 1 96 128 LYS B O 1
ATOM 2223 N N . PHE B 1 129 ? 7.035 -17.844 -21.359 1 96.69 129 PHE B N 1
ATOM 2224 C CA . PHE B 1 129 ? 7.707 -17.875 -20.078 1 96.69 129 PHE B CA 1
ATOM 2225 C C . PHE B 1 129 ? 7.02 -18.859 -19.125 1 96.69 129 PHE B C 1
ATOM 2227 O O . PHE B 1 129 ? 7.672 -19.734 -18.547 1 96.69 129 PHE B O 1
ATOM 2234 N N . TYR B 1 130 ? 5.762 -18.766 -18.969 1 97.94 130 TYR B N 1
ATOM 2235 C CA . TYR B 1 130 ? 5.031 -19.609 -18.031 1 97.94 130 TYR B CA 1
ATOM 2236 C C . TYR B 1 130 ? 4.949 -21.031 -18.531 1 97.94 130 TYR B C 1
ATOM 2238 O O . TYR B 1 130 ? 4.953 -21.984 -17.734 1 97.94 130 TYR B O 1
ATOM 2246 N N . ASN B 1 131 ? 4.926 -21.203 -19.891 1 97.75 131 ASN B N 1
ATOM 2247 C CA . ASN B 1 131 ? 5.051 -22.547 -20.453 1 97.75 131 ASN B CA 1
ATOM 2248 C C . ASN B 1 131 ? 6.336 -23.219 -20 1 97.75 131 ASN B C 1
ATOM 2250 O O . ASN B 1 131 ? 6.328 -24.422 -19.672 1 97.75 131 ASN B O 1
ATOM 2254 N N . SER B 1 132 ? 7.363 -22.484 -19.984 1 97.62 132 SER B N 1
ATOM 2255 C CA . SER B 1 132 ? 8.664 -23.031 -19.594 1 97.62 132 SER B CA 1
ATOM 2256 C C . SER B 1 132 ? 8.664 -23.469 -18.125 1 97.62 132 SER B C 1
ATOM 2258 O O . SER B 1 132 ? 9.555 -24.203 -17.703 1 97.62 132 SER B O 1
ATOM 2260 N N . LEU B 1 133 ? 7.719 -23.094 -17.375 1 97.56 133 LEU B N 1
ATOM 2261 C CA . LEU B 1 133 ? 7.594 -23.453 -15.969 1 97.56 133 LEU B CA 1
ATOM 2262 C C . LEU B 1 133 ? 6.535 -24.531 -15.773 1 97.56 133 LEU B C 1
ATOM 2264 O O . LEU B 1 133 ? 6.172 -24.844 -14.641 1 97.56 133 LEU B O 1
ATOM 2268 N N . GLY B 1 134 ? 5.98 -25.016 -16.844 1 97.56 134 GLY B N 1
ATOM 2269 C CA . GLY B 1 134 ? 5.059 -26.141 -16.766 1 97.56 134 GLY B CA 1
ATOM 2270 C C . GLY B 1 134 ? 3.6 -25.719 -16.812 1 97.56 134 GLY B C 1
ATOM 2271 O O . GLY B 1 134 ? 2.703 -26.562 -16.688 1 97.56 134 GLY B O 1
ATOM 2272 N N . PHE B 1 135 ? 3.371 -24.391 -17.047 1 98.06 135 PHE B N 1
ATOM 2273 C CA . PHE B 1 135 ? 1.993 -23.938 -17.188 1 98.06 135 PHE B CA 1
ATOM 2274 C C . PHE B 1 135 ? 1.501 -24.125 -18.609 1 98.06 135 PHE B C 1
ATOM 2276 O O . PHE B 1 135 ? 2.27 -23.953 -19.562 1 98.06 135 PHE B O 1
ATOM 2283 N N . VAL B 1 136 ? 0.226 -24.422 -18.734 1 97.06 136 VAL B N 1
ATOM 2284 C CA . VAL B 1 136 ? -0.411 -24.578 -20.047 1 97.06 136 VAL B CA 1
ATOM 2285 C C . VAL B 1 136 ? -1.707 -23.766 -20.078 1 97.06 136 VAL B C 1
ATOM 2287 O O . VAL B 1 136 ? -2.422 -23.672 -19.078 1 97.06 136 VAL B O 1
ATOM 2290 N N . ARG B 1 137 ? -1.955 -23.219 -21.188 1 95.19 137 ARG B N 1
ATOM 2291 C CA . ARG B 1 137 ? -3.184 -22.453 -21.359 1 95.19 137 ARG B CA 1
ATOM 2292 C C . ARG B 1 137 ? -4.41 -23.312 -21.109 1 95.19 137 ARG B C 1
ATOM 2294 O O . ARG B 1 137 ? -4.465 -24.469 -21.578 1 95.19 137 ARG B O 1
ATOM 2301 N N . LEU B 1 138 ? -5.312 -22.781 -20.328 1 93.44 138 LEU B N 1
ATOM 2302 C CA . LEU B 1 138 ? -6.562 -23.5 -20.109 1 93.44 138 LEU B CA 1
ATOM 2303 C C . LEU B 1 138 ? -7.371 -23.578 -21.406 1 93.44 138 LEU B C 1
ATOM 2305 O O . LEU B 1 138 ? -7.539 -22.578 -22.109 1 93.44 138 LEU B O 1
ATOM 2309 N N . ALA B 1 139 ? -7.82 -24.75 -21.703 1 86.69 139 ALA B N 1
ATOM 2310 C CA . ALA B 1 139 ? -8.602 -24.984 -22.906 1 86.69 139 ALA B CA 1
ATOM 2311 C C . ALA B 1 139 ? -9.906 -24.188 -22.875 1 86.69 139 ALA B C 1
ATOM 2313 O O . ALA B 1 139 ? -10.539 -24.078 -21.812 1 86.69 139 ALA B O 1
ATOM 2314 N N . GLY B 1 140 ? -10.273 -23.594 -24.047 1 86.75 140 GLY B N 1
ATOM 2315 C CA . GLY B 1 140 ? -11.57 -22.953 -24.156 1 86.75 140 GLY B CA 1
ATOM 2316 C C . GLY B 1 140 ? -11.586 -21.547 -23.609 1 86.75 140 GLY B C 1
ATOM 2317 O O . GLY B 1 140 ? -12.648 -20.953 -23.438 1 86.75 140 GLY B O 1
ATOM 2318 N N . THR B 1 141 ? -10.43 -21.156 -23.141 1 83.06 141 THR B N 1
ATOM 2319 C CA . THR B 1 141 ? -10.383 -19.797 -22.625 1 83.06 141 THR B CA 1
ATOM 2320 C C . THR B 1 141 ? -9.797 -18.844 -23.672 1 83.06 141 THR B C 1
ATOM 2322 O O . THR B 1 141 ? -8.906 -19.219 -24.438 1 83.06 141 THR B O 1
ATOM 2325 N N . GLU B 1 142 ? -10.414 -17.719 -23.828 1 87.88 142 GLU B N 1
ATOM 2326 C CA . GLU B 1 142 ? -9.906 -16.672 -24.703 1 87.88 142 GLU B CA 1
ATOM 2327 C C . GLU B 1 142 ? -9.219 -15.57 -23.891 1 87.88 142 GLU B C 1
ATOM 2329 O O . GLU B 1 142 ? -9.555 -15.352 -22.734 1 87.88 142 GLU B O 1
ATOM 2334 N N . PRO B 1 143 ? -8.273 -15.031 -24.625 1 90.38 143 PRO B N 1
ATOM 2335 C CA . PRO B 1 143 ? -7.699 -13.875 -23.938 1 90.38 143 PRO B CA 1
ATOM 2336 C C . PRO B 1 143 ? -8.758 -12.867 -23.5 1 90.38 143 PRO B C 1
ATOM 2338 O O . PRO B 1 143 ? -9.805 -12.75 -24.125 1 90.38 143 PRO B O 1
ATOM 2341 N N . TYR B 1 144 ? -8.547 -12.305 -22.391 1 91.19 144 TYR B N 1
ATOM 2342 C CA . TYR B 1 144 ? -9.445 -11.289 -21.859 1 91.19 144 TYR B CA 1
ATOM 2343 C C . TYR B 1 144 ? -8.672 -10.031 -21.453 1 91.19 144 TYR B C 1
ATOM 2345 O O . TYR B 1 144 ? -7.473 -10.094 -21.188 1 91.19 144 TYR B O 1
ATOM 2353 N N . ASP B 1 145 ? -9.344 -8.906 -21.453 1 88.31 145 ASP B N 1
ATOM 2354 C CA . ASP B 1 145 ? -8.727 -7.629 -21.109 1 88.31 145 ASP B CA 1
ATOM 2355 C C . ASP B 1 145 ? -8.734 -7.402 -19.594 1 88.31 145 ASP B C 1
ATOM 2357 O O . ASP B 1 145 ? -9.797 -7.449 -18.969 1 88.31 145 ASP B O 1
ATOM 2361 N N . GLU B 1 146 ? -7.578 -7.301 -19.047 1 85.88 146 GLU B N 1
ATOM 2362 C CA . GLU B 1 146 ? -7.422 -6.895 -17.656 1 85.88 146 GLU B CA 1
ATOM 2363 C C . GLU B 1 146 ? -6.664 -5.574 -17.547 1 85.88 146 GLU B C 1
ATOM 2365 O O . GLU B 1 146 ? -5.434 -5.555 -17.625 1 85.88 146 GLU B O 1
ATOM 2370 N N . HIS B 1 147 ? -7.41 -4.539 -17.25 1 82.69 147 HIS B N 1
ATOM 2371 C CA . HIS B 1 147 ? -6.867 -3.191 -17.109 1 82.69 147 HIS B CA 1
ATOM 2372 C C . HIS B 1 147 ? -6.062 -2.795 -18.344 1 82.69 147 HIS B C 1
ATOM 2374 O O . HIS B 1 147 ? -4.953 -2.271 -18.234 1 82.69 147 HIS B O 1
ATOM 2380 N N . GLY B 1 148 ? -6.527 -3.148 -19.578 1 83.25 148 GLY B N 1
ATOM 2381 C CA . GLY B 1 148 ? -5.922 -2.727 -20.828 1 83.25 148 GLY B CA 1
ATOM 2382 C C . GLY B 1 148 ? -4.848 -3.676 -21.312 1 83.25 148 GLY B C 1
ATOM 2383 O O . GLY B 1 148 ? -4.219 -3.426 -22.344 1 83.25 148 GLY B O 1
ATOM 2384 N N . ILE B 1 149 ? -4.602 -4.66 -20.609 1 84.88 149 ILE B N 1
ATOM 2385 C CA . ILE B 1 149 ? -3.57 -5.633 -20.969 1 84.88 149 ILE B CA 1
ATOM 2386 C C . ILE B 1 149 ? -4.211 -7 -21.203 1 84.88 149 ILE B C 1
ATOM 2388 O O . ILE B 1 149 ? -4.945 -7.5 -20.344 1 84.88 149 ILE B O 1
ATOM 2392 N N . PRO B 1 150 ? -4.012 -7.641 -22.359 1 91.56 150 PRO B N 1
ATOM 2393 C CA . PRO B 1 150 ? -4.555 -8.977 -22.594 1 91.56 150 PRO B CA 1
ATOM 2394 C C . PRO B 1 150 ? -3.965 -10.023 -21.641 1 91.56 150 PRO B C 1
ATOM 2396 O O . PRO B 1 150 ? -2.756 -10.023 -21.391 1 91.56 150 PRO B O 1
ATOM 2399 N N . HIS B 1 151 ? -4.844 -10.812 -21.062 1 95.06 151 HIS B N 1
ATOM 2400 C CA . HIS B 1 151 ? -4.438 -11.891 -20.172 1 95.06 151 HIS B CA 1
ATOM 2401 C C . HIS B 1 151 ? -4.984 -13.234 -20.641 1 95.06 151 HIS B C 1
ATOM 2403 O O . HIS B 1 151 ? -5.949 -13.281 -21.406 1 95.06 151 HIS B O 1
ATOM 2409 N N . ILE B 1 152 ? -4.328 -14.312 -20.328 1 95.25 152 ILE B N 1
ATOM 2410 C CA . ILE B 1 152 ? -4.754 -15.688 -20.562 1 95.25 152 ILE B CA 1
ATOM 2411 C C . ILE B 1 152 ? -4.691 -16.484 -19.266 1 95.25 152 ILE B C 1
ATOM 2413 O O . ILE B 1 152 ? -3.799 -16.281 -18.438 1 95.25 152 ILE B O 1
ATOM 2417 N N . ASP B 1 153 ? -5.609 -17.375 -19.125 1 96 153 ASP B N 1
ATOM 2418 C CA . ASP B 1 153 ? -5.594 -18.266 -17.969 1 96 153 ASP B CA 1
ATOM 2419 C C . ASP B 1 153 ? -4.738 -19.5 -18.234 1 96 153 ASP B C 1
ATOM 2421 O O . ASP B 1 153 ? -4.848 -20.125 -19.297 1 96 153 ASP B O 1
ATOM 2425 N N . MET B 1 154 ? -3.842 -19.812 -17.297 1 97.62 154 MET B N 1
ATOM 2426 C CA . MET B 1 154 ? -2.961 -20.969 -17.438 1 97.62 154 MET B CA 1
ATOM 2427 C C . MET B 1 154 ? -2.998 -21.828 -16.172 1 97.62 154 MET B C 1
ATOM 2429 O O . MET B 1 154 ? -3.32 -21.344 -15.094 1 97.62 154 MET B O 1
ATOM 2433 N N . LYS B 1 155 ? -2.709 -23.078 -16.344 1 97.38 155 LYS B N 1
ATOM 2434 C CA . LYS B 1 155 ? -2.715 -24.031 -15.234 1 97.38 155 LYS B CA 1
ATOM 2435 C C . LYS B 1 155 ? -1.455 -24.891 -15.242 1 97.38 155 LYS B C 1
ATOM 2437 O O . LYS B 1 155 ? -0.854 -25.109 -16.297 1 97.38 155 LYS B O 1
ATOM 2442 N N . ARG B 1 156 ? -1.044 -25.297 -14.133 1 97.69 156 ARG B N 1
ATOM 2443 C CA . ARG B 1 156 ? 0.069 -26.219 -13.922 1 97.69 156 ARG B CA 1
ATOM 2444 C C . ARG B 1 156 ? -0.343 -27.375 -13.023 1 97.69 156 ARG B C 1
ATOM 2446 O O . ARG B 1 156 ? -0.879 -27.172 -11.938 1 97.69 156 ARG B O 1
ATOM 2453 N N . GLU B 1 157 ? -0.137 -28.625 -13.469 1 95.25 157 GLU B N 1
ATOM 2454 C CA . GLU B 1 157 ? -0.451 -29.812 -12.688 1 95.25 157 GLU B CA 1
ATOM 2455 C C . GLU B 1 157 ? 0.676 -30.141 -11.719 1 95.25 157 GLU B C 1
ATOM 2457 O O . GLU B 1 157 ? 1.844 -29.859 -11.984 1 95.25 157 GLU B O 1
ATOM 2462 N N . ASP B 1 158 ? 0.253 -30.562 -10.539 1 89.75 158 ASP B N 1
ATOM 2463 C CA . ASP B 1 158 ? 1.266 -31 -9.578 1 89.75 158 ASP B CA 1
ATOM 2464 C C . ASP B 1 158 ? 1.94 -32.281 -10.039 1 89.75 158 ASP B C 1
ATOM 2466 O O . ASP B 1 158 ? 1.309 -33.125 -10.688 1 89.75 158 ASP B O 1
ATOM 2470 N N . LYS B 1 159 ? 3.316 -32.406 -10.102 1 74.06 159 LYS B N 1
ATOM 2471 C CA . LYS B 1 159 ? 4.012 -33.656 -10.492 1 74.06 159 LYS B CA 1
ATOM 2472 C C . LYS B 1 159 ? 3.699 -34.781 -9.531 1 74.06 159 LYS B C 1
ATOM 2474 O O . LYS B 1 159 ? 3.66 -34.594 -8.32 1 74.06 159 LYS B O 1
ATOM 2479 N N . LYS B 1 160 ? 2.947 -35.844 -10.055 1 60.12 160 LYS B N 1
ATOM 2480 C CA . LYS B 1 160 ? 2.635 -37.062 -9.328 1 60.12 160 LYS B CA 1
ATOM 2481 C C . LYS B 1 160 ? 3.875 -37.656 -8.641 1 60.12 160 LYS B C 1
ATOM 2483 O O . LYS B 1 160 ? 4.934 -37.75 -9.266 1 60.12 160 LYS B O 1
ATOM 2488 N N . VAL B 1 161 ? 4.207 -37.219 -7.336 1 50 161 VAL B N 1
ATOM 2489 C CA . VAL B 1 161 ? 5.18 -38.094 -6.672 1 50 161 VAL B CA 1
ATOM 2490 C C . VAL B 1 161 ? 4.758 -39.531 -6.816 1 50 161 VAL B C 1
ATOM 2492 O O . VAL B 1 161 ? 3.684 -39.938 -6.352 1 50 161 VAL B O 1
ATOM 2495 N N . THR B 1 162 ? 5.031 -40.156 -7.941 1 42.75 162 THR B N 1
ATOM 2496 C CA . THR B 1 162 ? 4.844 -41.594 -7.98 1 42.75 162 THR B CA 1
ATOM 2497 C C . THR B 1 162 ? 5.297 -42.219 -6.672 1 42.75 162 THR B C 1
ATOM 2499 O O . THR B 1 162 ? 6.414 -42 -6.215 1 42.75 162 THR B O 1
ATOM 2502 N N . PRO B 1 163 ? 4.32 -43 -6.07 1 46.47 163 PRO B N 1
ATOM 2503 C CA . PRO B 1 163 ? 4.824 -43.781 -4.941 1 46.47 163 PRO B CA 1
ATOM 2504 C C . PRO B 1 163 ? 6.09 -44.562 -5.285 1 46.47 163 PRO B C 1
ATOM 2506 O O . PRO B 1 163 ? 6.285 -44.938 -6.438 1 46.47 163 PRO B O 1
#

Radius of gyration: 22.34 Å; Cα contacts (8 Å, |Δi|>4): 667; chains: 2; bounding box: 44×78×56 Å